Protein AF-0000000083568492 (afdb_homodimer)

Structure (mmCIF, N/CA/C/O backbone):
data_AF-0000000083568492-model_v1
#
loop_
_entity.id
_entity.type
_entity.pdbx_description
1 polymer 'Nucleotide-binding universal stress UspA family protein'
#
loop_
_atom_site.group_PDB
_atom_site.id
_atom_site.type_symbol
_atom_site.label_atom_id
_atom_site.label_alt_id
_atom_site.label_comp_id
_atom_site.label_asym_id
_atom_site.label_entity_id
_atom_site.label_seq_id
_atom_site.pdbx_PDB_ins_code
_atom_site.Cartn_x
_atom_site.Cartn_y
_atom_site.Cartn_z
_atom_site.occupancy
_atom_site.B_iso_or_equiv
_atom_site.auth_seq_id
_atom_site.auth_comp_id
_atom_site.auth_asym_id
_atom_site.auth_atom_id
_atom_site.pdbx_PDB_model_num
ATOM 1 N N . MET A 1 1 ? 0.885 6 -14.727 1 92.38 1 MET A N 1
ATOM 2 C CA . MET A 1 1 ? 1.909 5.422 -13.859 1 92.38 1 MET A CA 1
ATOM 3 C C . MET A 1 1 ? 1.526 4.012 -13.43 1 92.38 1 MET A C 1
ATOM 5 O O . MET A 1 1 ? 2.334 3.086 -13.539 1 92.38 1 MET A O 1
ATOM 9 N N . TYR A 1 2 ? 0.346 3.738 -13.094 1 97.38 2 TYR A N 1
ATOM 10 C CA . TYR A 1 2 ? -0.104 2.434 -12.625 1 97.38 2 TYR A CA 1
ATOM 11 C C . TYR A 1 2 ? -0.842 1.682 -13.719 1 97.38 2 TYR A C 1
ATOM 13 O O . TYR A 1 2 ? -2.033 1.912 -13.953 1 97.38 2 TYR A O 1
ATOM 21 N N . GLN A 1 3 ? -0.122 0.783 -14.336 1 98.44 3 GLN A N 1
ATOM 22 C CA . GLN A 1 3 ? -0.652 0.047 -15.477 1 98.44 3 GLN A CA 1
ATOM 23 C C . GLN A 1 3 ? -0.595 -1.459 -15.234 1 98.44 3 GLN A C 1
ATOM 25 O O . GLN A 1 3 ? -1.422 -2.209 -15.758 1 98.44 3 GLN A O 1
ATOM 30 N N . ASP A 1 4 ? 0.415 -1.816 -14.539 1 98.75 4 ASP A N 1
ATOM 31 C CA . ASP A 1 4 ? 0.605 -3.232 -14.234 1 98.75 4 ASP A CA 1
ATOM 32 C C . ASP A 1 4 ? 0.677 -3.467 -12.727 1 98.75 4 ASP A C 1
ATOM 34 O O . ASP A 1 4 ? 1.64 -3.057 -12.07 1 98.75 4 ASP A O 1
ATOM 38 N N . ILE A 1 5 ? -0.296 -4.141 -12.18 1 98.88 5 ILE A N 1
ATOM 39 C CA . ILE A 1 5 ? -0.444 -4.406 -10.75 1 98.88 5 ILE A CA 1
ATOM 40 C C . ILE A 1 5 ? -0.205 -5.891 -10.477 1 98.88 5 ILE A C 1
ATOM 42 O O . ILE A 1 5 ? -0.694 -6.75 -11.211 1 98.88 5 ILE A O 1
ATOM 46 N N . MET A 1 6 ? 0.558 -6.172 -9.438 1 98.94 6 MET A N 1
ATOM 47 C CA . MET A 1 6 ? 0.808 -7.566 -9.094 1 98.94 6 MET A CA 1
ATOM 48 C C . MET A 1 6 ? 0.199 -7.91 -7.734 1 98.94 6 MET A C 1
ATOM 50 O O . MET A 1 6 ? 0.469 -7.234 -6.742 1 98.94 6 MET A O 1
ATOM 54 N N . LEU A 1 7 ? -0.629 -8.875 -7.75 1 98.88 7 LEU A N 1
ATOM 55 C CA . LEU A 1 7 ? -1.115 -9.508 -6.527 1 98.88 7 LEU A CA 1
ATOM 56 C C . LEU A 1 7 ? -0.265 -10.719 -6.164 1 98.88 7 LEU A C 1
ATOM 58 O O . LEU A 1 7 ? -0.159 -11.664 -6.949 1 98.88 7 LEU A O 1
ATOM 62 N N . ALA A 1 8 ? 0.365 -10.664 -5.051 1 98.69 8 ALA A N 1
ATOM 63 C CA . ALA A 1 8 ? 1.008 -11.844 -4.48 1 98.69 8 ALA A CA 1
ATOM 64 C C . ALA A 1 8 ? 0.091 -12.531 -3.475 1 98.69 8 ALA A C 1
ATOM 66 O O . ALA A 1 8 ? -0.339 -11.922 -2.494 1 98.69 8 ALA A O 1
ATOM 67 N N . THR A 1 9 ? -0.175 -13.867 -3.744 1 97.81 9 THR A N 1
ATOM 68 C CA . THR A 1 9 ? -1.151 -14.539 -2.896 1 97.81 9 THR A CA 1
ATOM 69 C C . THR A 1 9 ? -0.739 -15.984 -2.639 1 97.81 9 THR A C 1
ATOM 71 O O . THR A 1 9 ? -0.118 -16.625 -3.494 1 97.81 9 THR A O 1
ATOM 74 N N . ASP A 1 10 ? -1.099 -16.438 -1.448 1 95.19 10 ASP A N 1
ATOM 75 C CA . ASP A 1 10 ? -0.864 -17.844 -1.128 1 95.19 10 ASP A CA 1
ATOM 76 C C . ASP A 1 10 ? -2.182 -18.609 -0.994 1 95.19 10 ASP A C 1
ATOM 78 O O . ASP A 1 10 ? -2.195 -19.766 -0.591 1 95.19 10 ASP A O 1
ATOM 82 N N . GLY A 1 11 ? -3.256 -17.875 -1.266 1 92.62 11 GLY A N 1
ATOM 83 C CA . GLY A 1 11 ? -4.562 -18.516 -1.294 1 92.62 11 GLY A CA 1
ATOM 84 C C . GLY A 1 11 ? -5.164 -18.688 0.085 1 92.62 11 GLY A C 1
ATOM 85 O O . GLY A 1 11 ? -6.246 -19.266 0.223 1 92.62 11 GLY A O 1
ATOM 86 N N . SER A 1 12 ? -4.484 -18.25 1.173 1 90.06 12 SER A N 1
ATOM 87 C CA . SER A 1 12 ? -5.02 -18.359 2.525 1 90.06 12 SER A CA 1
ATOM 88 C C . SER A 1 12 ? -6.27 -17.5 2.691 1 90.06 12 SER A C 1
ATOM 90 O O . SER A 1 12 ? -6.555 -16.641 1.853 1 90.06 12 SER A O 1
ATOM 92 N N . GLU A 1 13 ? -7.047 -17.828 3.695 1 86.06 13 GLU A N 1
ATOM 93 C CA . GLU A 1 13 ? -8.227 -17.016 4.004 1 86.06 13 GLU A CA 1
ATOM 94 C C . GLU A 1 13 ? -7.844 -15.562 4.254 1 86.06 13 GLU A C 1
ATOM 96 O O . GLU A 1 13 ? -8.586 -14.648 3.883 1 86.06 13 GLU A O 1
ATOM 101 N N . GLY A 1 14 ? -6.637 -15.438 4.848 1 83.31 14 GLY A N 1
ATOM 102 C CA . GLY A 1 14 ? -6.156 -14.086 5.105 1 83.31 14 GLY A CA 1
ATOM 103 C C . GLY A 1 14 ? -5.797 -13.328 3.842 1 83.31 14 GLY A C 1
ATOM 104 O O . GLY A 1 14 ? -5.871 -12.102 3.805 1 83.31 14 GLY A O 1
ATOM 105 N N . ALA A 1 15 ? -5.508 -14.07 2.793 1 90.38 15 ALA A N 1
ATOM 106 C CA . ALA A 1 15 ? -5.09 -13.438 1.545 1 90.38 15 ALA A CA 1
ATOM 107 C C . ALA A 1 15 ? -6.301 -13.062 0.692 1 90.38 15 ALA A C 1
ATOM 109 O O . ALA A 1 15 ? -6.16 -12.383 -0.328 1 90.38 15 ALA A O 1
ATOM 110 N N . ARG A 1 16 ? -7.496 -13.492 1.051 1 93.12 16 ARG A N 1
ATOM 111 C CA . ARG A 1 16 ? -8.711 -13.266 0.273 1 93.12 16 ARG A CA 1
ATOM 112 C C . ARG A 1 16 ? -9.016 -11.781 0.153 1 93.12 16 ARG A C 1
ATOM 114 O O . ARG A 1 16 ? -9.391 -11.305 -0.92 1 93.12 16 ARG A O 1
ATOM 121 N N . GLN A 1 17 ? -8.883 -11.094 1.18 1 95.06 17 GLN A N 1
ATOM 122 C CA . GLN A 1 17 ? -9.156 -9.664 1.147 1 95.06 17 GLN A CA 1
ATOM 123 C C . GLN A 1 17 ? -8.195 -8.938 0.208 1 95.06 17 GLN A C 1
ATOM 125 O O . GLN A 1 17 ? -8.602 -8.031 -0.525 1 95.06 17 GLN A O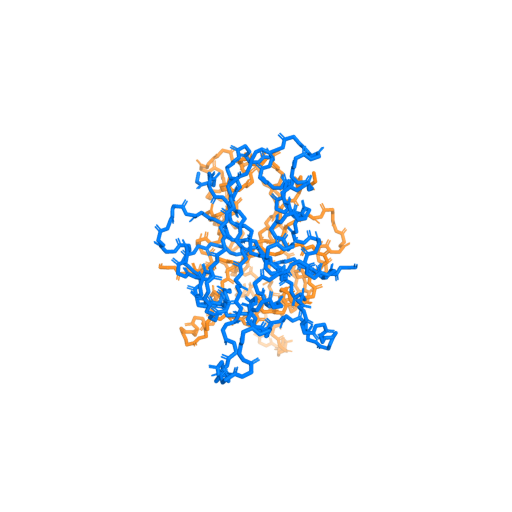 1
ATOM 130 N N . ALA A 1 18 ? -6.91 -9.359 0.241 1 97.62 18 ALA A N 1
ATOM 131 C CA . ALA A 1 18 ? -5.949 -8.773 -0.689 1 97.62 18 ALA A CA 1
ATOM 132 C C . ALA A 1 18 ? -6.363 -9.023 -2.137 1 97.62 18 ALA A C 1
ATOM 134 O O . ALA A 1 18 ? -6.215 -8.148 -2.992 1 97.62 18 ALA A O 1
ATOM 135 N N . THR A 1 19 ? -6.891 -10.219 -2.387 1 98.06 19 THR A N 1
ATOM 136 C CA . THR A 1 19 ? -7.375 -10.539 -3.723 1 98.06 19 THR A CA 1
ATOM 137 C C . THR A 1 19 ? -8.516 -9.617 -4.125 1 98.06 19 THR A C 1
ATOM 139 O O . THR A 1 19 ? -8.523 -9.07 -5.23 1 98.06 19 THR A O 1
ATOM 142 N N . GLU A 1 20 ? -9.453 -9.398 -3.277 1 97.62 20 GLU A N 1
ATOM 143 C CA . GLU A 1 20 ? -10.578 -8.516 -3.561 1 97.62 20 GLU A CA 1
ATOM 144 C C . GLU A 1 20 ? -10.109 -7.086 -3.834 1 97.62 20 GLU A C 1
ATOM 146 O O . GLU A 1 20 ? -10.562 -6.449 -4.785 1 97.62 20 GLU A O 1
ATOM 151 N N . HIS A 1 21 ? -9.227 -6.59 -3.012 1 98.19 21 HIS A N 1
ATOM 152 C CA . HIS A 1 21 ? -8.695 -5.246 -3.207 1 98.19 21 HIS A CA 1
ATOM 153 C C . HIS A 1 21 ? -7.906 -5.148 -4.508 1 98.19 21 HIS A C 1
ATOM 155 O O . HIS A 1 21 ? -7.969 -4.133 -5.203 1 98.19 21 HIS A O 1
ATOM 161 N N . ALA A 1 22 ? -7.102 -6.199 -4.805 1 98.75 22 ALA A N 1
ATOM 162 C CA . ALA A 1 22 ? -6.344 -6.207 -6.051 1 98.75 22 ALA A CA 1
ATOM 163 C C . ALA A 1 22 ? -7.27 -6.09 -7.258 1 98.75 22 ALA A C 1
ATOM 165 O O . ALA A 1 22 ? -7.008 -5.301 -8.172 1 98.75 22 ALA A O 1
ATOM 166 N N . ILE A 1 23 ? -8.312 -6.785 -7.211 1 98.5 23 ILE A N 1
ATOM 167 C CA . ILE A 1 23 ? -9.266 -6.789 -8.312 1 98.5 23 ILE A CA 1
ATOM 168 C C . ILE A 1 23 ? -9.93 -5.418 -8.43 1 98.5 23 ILE A C 1
ATOM 170 O O . ILE A 1 23 ? -9.992 -4.844 -9.516 1 98.5 23 ILE A O 1
ATOM 174 N N . GLU A 1 24 ? -10.398 -4.891 -7.375 1 98.19 24 GLU A N 1
ATOM 175 C CA . GLU A 1 24 ? -11.086 -3.602 -7.375 1 98.19 24 GLU A CA 1
ATOM 176 C C . GLU A 1 24 ? -10.156 -2.479 -7.82 1 98.19 24 GLU A C 1
ATOM 178 O O . GLU A 1 24 ? -10.523 -1.653 -8.656 1 98.19 24 GLU A O 1
ATOM 183 N N . LEU A 1 25 ? -8.93 -2.492 -7.273 1 98.5 25 LEU A N 1
ATOM 184 C CA . LEU A 1 25 ? -7.957 -1.481 -7.676 1 98.5 25 LEU A CA 1
ATOM 185 C C . LEU A 1 25 ? -7.637 -1.596 -9.164 1 98.5 25 LEU A C 1
ATOM 187 O O . LEU A 1 25 ? -7.598 -0.589 -9.875 1 98.5 25 LEU A O 1
ATOM 191 N N . THR A 1 26 ? -7.379 -2.814 -9.594 1 98.62 26 THR A N 1
ATOM 192 C CA . THR A 1 26 ? -7.051 -3.029 -11 1 98.62 26 THR A CA 1
ATOM 193 C C . THR A 1 26 ? -8.172 -2.518 -11.898 1 98.62 26 THR A C 1
ATOM 195 O O . THR A 1 26 ? -7.91 -1.828 -12.891 1 98.62 26 THR A O 1
ATOM 198 N N . ARG A 1 27 ? -9.375 -2.805 -11.562 1 98.06 27 ARG A N 1
ATOM 199 C CA . ARG A 1 27 ? -10.523 -2.359 -12.344 1 98.06 27 ARG A CA 1
ATOM 200 C C . ARG A 1 27 ? -10.602 -0.837 -12.383 1 98.06 27 ARG A C 1
ATOM 202 O O . ARG A 1 27 ? -10.742 -0.243 -13.453 1 98.06 27 ARG A O 1
ATOM 209 N N . GLN A 1 28 ? -10.531 -0.186 -11.297 1 97.94 28 GLN A N 1
ATOM 210 C CA . GLN A 1 28 ? -10.703 1.26 -11.203 1 97.94 28 GLN A CA 1
ATOM 211 C C . GLN A 1 28 ? -9.539 1.996 -11.867 1 97.94 28 GLN A C 1
ATOM 213 O O . GLN A 1 28 ? -9.727 3.082 -12.422 1 97.94 28 GLN A O 1
ATOM 218 N N . LEU A 1 29 ? -8.391 1.34 -11.852 1 98.12 29 LEU A N 1
ATOM 219 C CA . LEU A 1 29 ? -7.215 1.948 -12.469 1 98.12 29 LEU A CA 1
ATOM 220 C C . LEU A 1 29 ? -7.168 1.65 -13.961 1 98.12 29 LEU A C 1
ATOM 222 O O . LEU A 1 29 ? -6.328 2.197 -14.68 1 98.12 29 LEU A O 1
ATOM 226 N N . ASP A 1 30 ? -8.078 0.771 -14.391 1 97.69 30 ASP A N 1
ATOM 227 C CA . ASP A 1 30 ? -8.031 0.273 -15.766 1 97.69 30 ASP A CA 1
ATOM 228 C C . ASP A 1 30 ? -6.641 -0.276 -16.094 1 97.69 30 ASP A C 1
ATOM 230 O O . ASP A 1 30 ? -6.051 0.087 -17.109 1 97.69 30 ASP A O 1
ATOM 234 N N . ALA A 1 31 ? -6.117 -1.069 -15.18 1 98.5 31 ALA A N 1
ATOM 235 C CA . ALA A 1 31 ? -4.766 -1.626 -15.258 1 98.5 31 ALA A CA 1
ATOM 236 C C . ALA A 1 31 ? -4.809 -3.119 -15.57 1 98.5 31 ALA A C 1
ATOM 238 O O . ALA A 1 31 ? -5.887 -3.701 -15.711 1 98.5 31 ALA A O 1
ATOM 239 N N . ASN A 1 32 ? -3.611 -3.736 -15.75 1 98.75 32 ASN A N 1
ATOM 240 C CA . ASN A 1 32 ? -3.455 -5.18 -15.883 1 98.75 32 ASN A CA 1
ATOM 241 C C . ASN A 1 32 ? -3.121 -5.832 -14.539 1 98.75 32 ASN A C 1
ATOM 243 O O . ASN A 1 32 ? -2.289 -5.324 -13.789 1 98.75 32 ASN A O 1
ATOM 247 N N . LEU A 1 33 ? -3.781 -6.934 -14.312 1 98.81 33 LEU A N 1
ATOM 248 C CA . LEU A 1 33 ? -3.525 -7.641 -13.062 1 98.81 33 LEU A CA 1
ATOM 249 C C . LEU A 1 33 ? -2.672 -8.883 -13.305 1 98.81 33 LEU A C 1
ATOM 251 O O . LEU A 1 33 ? -3.018 -9.727 -14.133 1 98.81 33 LEU A O 1
ATOM 255 N N . HIS A 1 34 ? -1.55 -8.938 -12.633 1 98.88 34 HIS A N 1
ATOM 256 C CA . HIS A 1 34 ? -0.673 -10.102 -12.562 1 98.88 34 HIS A CA 1
ATOM 257 C C . HIS A 1 34 ? -0.814 -10.828 -11.227 1 98.88 34 HIS A C 1
ATOM 259 O O . HIS A 1 34 ? -0.538 -10.25 -10.172 1 98.88 34 HIS A O 1
ATOM 265 N N . ILE A 1 35 ? -1.233 -12.078 -11.305 1 98.88 35 ILE A N 1
ATOM 266 C CA . ILE A 1 35 ? -1.351 -12.875 -10.086 1 98.88 35 ILE A CA 1
ATOM 267 C C . ILE A 1 35 ? -0.118 -13.766 -9.93 1 98.88 35 ILE A C 1
ATOM 269 O O . ILE A 1 35 ? 0.26 -14.484 -10.859 1 98.88 35 ILE A O 1
ATOM 273 N N . LEU A 1 36 ? 0.495 -13.664 -8.789 1 98.81 36 LEU A N 1
ATOM 274 C CA . LEU A 1 36 ? 1.681 -14.469 -8.5 1 98.81 36 LEU A CA 1
ATOM 275 C C . LEU A 1 36 ? 1.486 -15.281 -7.23 1 98.81 36 LEU A C 1
ATOM 277 O O . LEU A 1 36 ? 0.999 -14.766 -6.223 1 98.81 36 LEU A O 1
ATOM 281 N N . SER A 1 37 ? 1.78 -16.531 -7.301 1 98.38 37 SER A N 1
ATOM 282 C CA . SER A 1 37 ? 1.939 -17.359 -6.113 1 98.38 37 SER A CA 1
ATOM 283 C C . SER A 1 37 ? 3.287 -18.078 -6.113 1 98.38 37 SER A C 1
ATOM 285 O O . SER A 1 37 ? 3.84 -18.375 -7.176 1 98.38 37 SER A O 1
ATOM 287 N N . VAL A 1 38 ? 3.799 -18.281 -4.941 1 97.5 38 VAL A N 1
ATOM 288 C CA . VAL A 1 38 ? 5.117 -18.891 -4.816 1 97.5 38 VAL A CA 1
ATOM 289 C C . VAL A 1 38 ? 4.992 -20.25 -4.113 1 97.5 38 VAL A C 1
ATOM 291 O O . VAL A 1 38 ? 4.434 -20.328 -3.018 1 97.5 38 VAL A O 1
ATOM 294 N N . SER A 1 39 ? 5.41 -21.312 -4.738 1 94.75 39 SER A N 1
ATOM 295 C CA . SER A 1 39 ? 5.52 -22.641 -4.141 1 94.75 39 SER A CA 1
ATOM 296 C C . SER A 1 39 ? 6.836 -22.797 -3.391 1 94.75 39 SER A C 1
ATOM 298 O O . SER A 1 39 ? 7.906 -22.812 -4 1 94.75 39 SER A O 1
ATOM 300 N N . GLU A 1 40 ? 6.746 -22.797 -2.025 1 86.81 40 GLU A N 1
ATOM 301 C CA . GLU A 1 40 ? 7.953 -22.844 -1.21 1 86.81 40 GLU A CA 1
ATOM 302 C C . GLU A 1 40 ? 8.68 -24.188 -1.369 1 86.81 40 GLU A C 1
ATOM 304 O O . GLU A 1 40 ? 8.047 -25.234 -1.407 1 86.81 40 GLU A O 1
ATOM 309 N N . ASP A 1 41 ? 9.93 -24.094 -1.77 1 69.5 41 ASP A N 1
ATOM 310 C CA . ASP A 1 41 ? 10.758 -25.281 -1.827 1 69.5 41 ASP A CA 1
ATOM 311 C C . ASP A 1 41 ? 11.188 -25.719 -0.428 1 69.5 41 ASP A C 1
ATOM 313 O O . ASP A 1 41 ? 11.648 -24.906 0.37 1 69.5 41 ASP A O 1
ATOM 317 N N . GLY A 1 42 ? 10.438 -26.562 0.374 1 55.03 42 GLY A N 1
ATOM 318 C CA . GLY A 1 42 ? 10.938 -27.078 1.638 1 55.03 42 GLY A CA 1
ATOM 319 C C . GLY A 1 42 ? 12.398 -27.484 1.574 1 55.03 42 GLY A C 1
ATOM 320 O O . GLY A 1 42 ? 12.93 -27.766 0.494 1 55.03 42 GLY A O 1
ATOM 321 N N . PRO A 1 43 ? 13.266 -27.094 2.578 1 51.16 43 PRO A N 1
ATOM 322 C CA . PRO A 1 43 ? 14.617 -27.672 2.549 1 51.16 43 PRO A CA 1
ATOM 323 C C . PRO A 1 43 ? 14.633 -29.094 2.023 1 51.16 43 PRO A C 1
ATOM 325 O O . PRO A 1 43 ? 15.648 -29.547 1.478 1 51.16 43 PRO A O 1
ATOM 328 N N . HIS A 1 44 ? 13.891 -30.016 2.818 1 48.38 44 HIS A N 1
ATOM 329 C CA . HIS A 1 44 ? 14.07 -31.469 2.814 1 48.38 44 HIS A CA 1
ATOM 330 C C . HIS A 1 44 ? 13.516 -32.094 1.534 1 48.38 44 HIS A C 1
ATOM 332 O O . HIS A 1 44 ? 12.914 -33.156 1.567 1 48.38 44 HIS A O 1
ATOM 338 N N . ALA A 1 45 ? 13.578 -31.531 0.548 1 45.97 45 ALA A N 1
ATOM 339 C CA . ALA A 1 45 ? 13.133 -32.281 -0.625 1 45.97 45 ALA A CA 1
ATOM 340 C C . ALA A 1 45 ? 13.992 -33.531 -0.833 1 45.97 45 ALA A C 1
ATOM 342 O O . ALA A 1 45 ? 14.812 -33.594 -1.749 1 45.97 45 ALA A O 1
ATOM 343 N N . THR A 1 46 ? 14.586 -34.094 0.279 1 44.94 46 THR A N 1
ATOM 344 C CA . THR A 1 46 ? 15.141 -35.406 -0.029 1 44.94 46 THR A CA 1
ATOM 345 C C . THR A 1 46 ? 14.086 -36.312 -0.665 1 44.94 46 THR A C 1
ATOM 347 O O . THR A 1 46 ? 12.922 -35.938 -0.761 1 44.94 46 THR A O 1
ATOM 350 N N . ASP A 1 47 ? 14.266 -37.812 -0.358 1 45.94 47 ASP A N 1
ATOM 351 C CA . ASP A 1 47 ? 13.602 -38.969 -0.949 1 45.94 47 ASP A CA 1
ATOM 352 C C . ASP A 1 47 ? 12.078 -38.812 -0.849 1 45.94 47 ASP A C 1
ATOM 354 O O . ASP A 1 47 ? 11.352 -39.312 -1.713 1 45.94 47 ASP A O 1
ATOM 358 N N . THR A 1 48 ? 11.492 -38.531 0.303 1 46.28 48 THR A N 1
ATOM 359 C CA . THR A 1 48 ? 10.055 -38.5 0.536 1 46.28 48 THR A CA 1
ATOM 360 C C . THR A 1 48 ? 9.445 -37.188 -0.008 1 46.28 48 THR A C 1
ATOM 362 O O . THR A 1 48 ? 8.258 -36.938 0.195 1 46.28 48 THR A O 1
ATOM 365 N N . ARG A 1 49 ? 10.109 -36.375 -0.753 1 50.78 49 ARG A N 1
ATOM 366 C CA . ARG A 1 49 ? 10.188 -35.031 -1.338 1 50.78 49 ARG A CA 1
ATOM 367 C C . ARG A 1 49 ? 9.109 -34.844 -2.4 1 50.78 49 ARG A C 1
ATOM 369 O O . ARG A 1 49 ? 8.719 -33.719 -2.695 1 50.78 49 ARG A O 1
ATOM 376 N N . ASP A 1 50 ? 8.75 -35.938 -3.008 1 51.25 50 ASP A N 1
ATOM 377 C CA . ASP A 1 50 ? 7.82 -35.844 -4.129 1 51.25 50 ASP A CA 1
ATOM 378 C C . ASP A 1 50 ? 6.426 -35.438 -3.658 1 51.25 50 ASP A C 1
ATOM 380 O O . ASP A 1 50 ? 5.75 -34.656 -4.312 1 51.25 50 ASP A O 1
ATOM 384 N N . GLU A 1 51 ? 6.078 -36 -2.453 1 51.19 51 GLU A N 1
ATOM 385 C CA . GLU A 1 51 ? 4.703 -35.75 -2.02 1 51.19 51 GLU A CA 1
ATOM 386 C C . GLU A 1 51 ? 4.539 -34.344 -1.498 1 51.19 51 GLU A C 1
ATOM 388 O O . GLU A 1 51 ? 3.514 -33.688 -1.742 1 51.19 51 GLU A O 1
ATOM 393 N N . MET A 1 52 ? 5.574 -33.875 -0.735 1 51.19 52 MET A N 1
ATOM 394 C CA . MET A 1 52 ? 5.453 -32.531 -0.152 1 51.19 52 MET A CA 1
ATOM 395 C C . MET A 1 52 ? 5.527 -31.469 -1.231 1 51.19 52 MET A C 1
ATOM 397 O O . MET A 1 52 ? 4.805 -30.469 -1.172 1 51.19 52 MET A O 1
ATOM 401 N N . ARG A 1 53 ? 6.406 -31.703 -2.135 1 55.31 53 ARG A N 1
ATOM 402 C CA . ARG A 1 53 ? 6.488 -30.781 -3.26 1 55.31 53 ARG A CA 1
ATOM 403 C C . ARG A 1 53 ? 5.156 -30.688 -3.996 1 55.31 53 ARG A C 1
ATOM 405 O O . ARG A 1 53 ? 4.77 -29.625 -4.465 1 55.31 53 ARG A O 1
ATOM 412 N N . HIS A 1 54 ? 4.547 -31.859 -4.039 1 58.44 54 HIS A N 1
ATOM 413 C CA . HIS A 1 54 ? 3.25 -31.922 -4.703 1 58.44 54 HIS A CA 1
ATOM 414 C C . HIS A 1 54 ? 2.203 -31.109 -3.955 1 58.44 54 HIS A C 1
ATOM 416 O O . HIS A 1 54 ? 1.381 -30.422 -4.574 1 58.44 54 HIS A O 1
ATOM 422 N N . ASP A 1 55 ? 2.398 -31.078 -2.613 1 70.25 55 ASP A N 1
ATOM 423 C CA . ASP A 1 55 ? 1.39 -30.391 -1.816 1 70.25 55 ASP A CA 1
ATOM 424 C C . ASP A 1 55 ? 1.554 -28.875 -1.919 1 70.25 55 ASP A C 1
ATOM 426 O O . ASP A 1 55 ? 0.57 -28.141 -2.072 1 70.25 55 ASP A O 1
ATOM 430 N N . GLU A 1 56 ? 2.875 -28.5 -2.014 1 74.56 56 GLU A N 1
ATOM 431 C CA . GLU A 1 56 ? 3.123 -27.062 -2.062 1 74.56 56 GLU A CA 1
ATOM 432 C C . GLU A 1 56 ? 2.773 -26.5 -3.432 1 74.56 56 GLU A C 1
ATOM 434 O O . GLU A 1 56 ? 2.229 -25.391 -3.529 1 74.56 56 GLU A O 1
ATOM 439 N N . GLU A 1 57 ? 3.164 -27.25 -4.375 1 82.12 57 GLU A N 1
ATOM 440 C CA . GLU A 1 57 ? 2.779 -26.844 -5.723 1 82.12 57 GLU A CA 1
ATOM 441 C C . GLU A 1 57 ? 1.261 -26.781 -5.871 1 82.12 57 GLU A C 1
ATOM 443 O O . GLU A 1 57 ? 0.722 -25.875 -6.508 1 82.12 57 GLU A O 1
ATOM 448 N N . GLY A 1 58 ? 0.688 -27.781 -5.215 1 87.88 58 GLY A N 1
ATOM 449 C CA . GLY A 1 58 ? -0.767 -27.797 -5.227 1 87.88 58 GLY A CA 1
ATOM 450 C C . GLY A 1 58 ? -1.386 -26.594 -4.555 1 87.88 58 GLY A C 1
ATOM 451 O O . GLY A 1 58 ? -2.369 -26.031 -5.051 1 87.88 58 GLY A O 1
ATOM 452 N N . GLU A 1 59 ? -0.802 -26.172 -3.521 1 91.25 59 GLU A N 1
ATOM 453 C CA . GLU A 1 59 ? -1.324 -25.016 -2.797 1 91.25 59 GLU A CA 1
ATOM 454 C C . GLU A 1 59 ? -1.183 -23.734 -3.621 1 91.25 59 GLU A C 1
ATOM 456 O O . GLU A 1 59 ? -2.1 -22.906 -3.666 1 91.25 59 GLU A O 1
ATOM 461 N N . ALA A 1 60 ? -0.006 -23.594 -4.23 1 95.19 60 ALA A N 1
ATOM 462 C CA . ALA A 1 60 ? 0.215 -22.422 -5.074 1 95.19 60 ALA A CA 1
ATOM 463 C C . ALA A 1 60 ? -0.735 -22.422 -6.266 1 95.19 60 ALA A C 1
ATOM 465 O O . ALA A 1 60 ? -1.286 -21.375 -6.625 1 95.19 60 ALA A O 1
ATOM 466 N N . VAL A 1 61 ? -0.933 -23.562 -6.848 1 96.19 61 VAL A N 1
ATOM 467 C CA . VAL A 1 61 ? -1.857 -23.688 -7.969 1 96.19 61 VAL A CA 1
ATOM 468 C C . VAL A 1 61 ? -3.273 -23.344 -7.512 1 96.19 61 VAL A C 1
ATOM 470 O O . VAL A 1 61 ? -3.979 -22.594 -8.188 1 96.19 61 VAL A O 1
ATOM 473 N N . GLY A 1 62 ? -3.66 -23.875 -6.398 1 96.06 62 GLY A N 1
ATOM 474 C CA . GLY A 1 62 ? -4.969 -23.562 -5.848 1 96.06 62 GLY A CA 1
ATOM 475 C C . GLY A 1 62 ? -5.164 -22.094 -5.574 1 96.06 62 GLY A C 1
ATOM 476 O O . GLY A 1 62 ? -6.234 -21.547 -5.836 1 96.06 62 GLY A O 1
ATOM 477 N N . ALA A 1 63 ? -4.156 -21.453 -5.051 1 96.62 63 ALA A N 1
ATOM 478 C CA . ALA A 1 63 ? -4.203 -20.016 -4.75 1 96.62 63 ALA A CA 1
ATOM 479 C C . ALA A 1 63 ? -4.426 -19.203 -6.02 1 96.62 63 ALA A C 1
ATOM 481 O O . ALA A 1 63 ? -5.273 -18.312 -6.047 1 96.62 63 ALA A O 1
ATOM 482 N N . VAL A 1 64 ? -3.676 -19.516 -7.062 1 97.88 64 VAL A N 1
ATOM 483 C CA . VAL A 1 64 ? -3.77 -18.812 -8.336 1 97.88 64 VAL A CA 1
ATOM 484 C C . VAL A 1 64 ? -5.148 -19.047 -8.953 1 97.88 64 VAL A C 1
ATOM 486 O O . VAL A 1 64 ? -5.797 -18.094 -9.406 1 97.88 64 VAL A O 1
ATOM 489 N N . GLU A 1 65 ? -5.602 -20.234 -8.898 1 97.75 65 GLU A N 1
ATOM 490 C CA . GLU A 1 65 ? -6.891 -20.562 -9.492 1 97.75 65 GLU A CA 1
ATOM 491 C C . GLU A 1 65 ? -8.031 -19.828 -8.797 1 97.75 65 GLU A C 1
ATOM 493 O O . GLU A 1 65 ? -8.953 -19.344 -9.445 1 97.75 65 GLU A O 1
ATOM 498 N N . GLU A 1 66 ? -8 -19.844 -7.508 1 97.19 66 GLU A N 1
ATOM 499 C CA . GLU A 1 66 ? -9.016 -19.109 -6.75 1 97.19 66 GLU A CA 1
ATOM 500 C C . GLU A 1 66 ? -9.023 -17.625 -7.105 1 97.19 66 GLU A C 1
ATOM 502 O O . GLU A 1 66 ? -10.078 -17.031 -7.301 1 97.19 66 GLU A O 1
ATOM 507 N N . ALA A 1 67 ? -7.859 -17.031 -7.164 1 98.19 67 ALA A N 1
ATOM 508 C CA . ALA A 1 67 ? -7.75 -15.625 -7.52 1 98.19 67 ALA A CA 1
ATOM 509 C C . ALA A 1 67 ? -8.242 -15.375 -8.938 1 98.19 67 ALA A C 1
ATOM 511 O O . ALA A 1 67 ? -8.922 -14.383 -9.203 1 98.19 67 ALA A O 1
ATOM 512 N N . GLU A 1 68 ? -7.906 -16.281 -9.859 1 98.44 68 GLU A N 1
ATOM 513 C CA . GLU A 1 68 ? -8.367 -16.188 -11.242 1 98.44 68 GLU A CA 1
ATOM 514 C C . GLU A 1 68 ? -9.891 -16.234 -11.32 1 98.44 68 GLU A C 1
ATOM 516 O O . GLU A 1 68 ? -10.5 -15.453 -12.062 1 98.44 68 GLU A O 1
ATOM 521 N N . ARG A 1 69 ? -10.406 -17.141 -10.57 1 97.94 69 ARG A N 1
ATOM 522 C CA . ARG A 1 69 ? -11.859 -17.266 -10.562 1 97.94 69 ARG A CA 1
ATOM 523 C C . ARG A 1 69 ? -12.523 -16 -10.047 1 97.94 69 ARG A C 1
ATOM 525 O O . ARG A 1 69 ? -13.492 -15.516 -10.633 1 97.94 69 ARG A O 1
ATOM 532 N N . THR A 1 70 ? -12.055 -15.516 -8.977 1 97.75 70 THR A N 1
ATOM 533 C CA . THR A 1 70 ? -12.586 -14.289 -8.398 1 97.75 70 THR A CA 1
ATOM 534 C C . THR A 1 70 ? -12.477 -13.141 -9.398 1 97.75 70 THR A C 1
ATOM 536 O O . THR A 1 70 ? -13.414 -12.352 -9.547 1 97.75 70 THR A O 1
ATOM 539 N N . ALA A 1 71 ? -11.281 -13.016 -10.094 1 98.38 71 ALA A N 1
ATOM 540 C CA . ALA A 1 71 ? -11.086 -11.984 -11.102 1 98.38 71 ALA A CA 1
ATOM 541 C C . ALA A 1 71 ? -12.055 -12.148 -12.258 1 98.38 71 ALA A C 1
ATOM 543 O O . ALA A 1 71 ? -12.633 -11.172 -12.742 1 98.38 71 ALA A O 1
ATOM 544 N N . ALA A 1 72 ? -12.211 -13.383 -12.656 1 97.88 72 ALA A N 1
ATOM 545 C CA . ALA A 1 72 ? -13.125 -13.672 -13.758 1 97.88 72 ALA A CA 1
ATOM 546 C C . ALA A 1 72 ? -14.555 -13.281 -13.406 1 97.88 72 ALA A C 1
ATOM 548 O O . ALA A 1 72 ? -15.273 -12.711 -14.234 1 97.88 72 ALA A O 1
ATOM 549 N N . ASP A 1 73 ? -14.984 -13.602 -12.203 1 97.44 73 ASP A N 1
ATOM 550 C CA . ASP A 1 73 ? -16.312 -13.25 -11.711 1 97.44 73 ASP A CA 1
ATOM 551 C C . ASP A 1 73 ? -16.531 -11.742 -11.75 1 97.44 73 ASP A C 1
ATOM 553 O O . ASP A 1 73 ? -17.656 -11.266 -11.883 1 97.44 73 ASP A O 1
ATOM 557 N N . ALA A 1 74 ? -15.43 -11.016 -11.703 1 96.94 74 ALA A N 1
ATOM 558 C CA . ALA A 1 74 ? -15.492 -9.562 -11.734 1 96.94 74 ALA A CA 1
ATOM 559 C C . ALA A 1 74 ? -15.281 -9.023 -13.141 1 96.94 74 ALA A C 1
ATOM 561 O O . ALA A 1 74 ? -15.195 -7.812 -13.352 1 96.94 74 ALA A O 1
ATOM 562 N N . GLY A 1 75 ? -15.062 -9.898 -14.094 1 97.12 75 GLY A N 1
ATOM 563 C CA . GLY A 1 75 ? -14.906 -9.516 -15.492 1 97.12 75 GLY A CA 1
ATOM 564 C C . GLY A 1 75 ? -13.508 -9.047 -15.828 1 97.12 75 GLY A C 1
ATOM 565 O O . GLY A 1 75 ? -13.312 -8.266 -16.766 1 97.12 75 GLY A O 1
ATOM 566 N N . LEU A 1 76 ? -12.57 -9.445 -15.031 1 97.69 76 LEU A N 1
ATOM 567 C CA . LEU A 1 76 ? -11.188 -9.016 -15.227 1 97.69 76 LEU A CA 1
ATOM 568 C C . LEU A 1 76 ? -10.336 -10.148 -15.781 1 97.69 76 LEU A C 1
ATOM 570 O O . LEU A 1 76 ? -10.336 -11.25 -15.234 1 97.69 76 LEU A O 1
ATOM 574 N N . ASP A 1 77 ? -9.68 -9.906 -16.875 1 96.25 77 ASP A N 1
ATOM 575 C CA . ASP A 1 77 ? -8.656 -10.828 -17.359 1 96.25 77 ASP A CA 1
ATOM 576 C C . ASP A 1 77 ? -7.34 -10.633 -16.594 1 96.25 77 ASP A C 1
ATOM 578 O O . ASP A 1 77 ? -6.945 -9.5 -16.312 1 96.25 77 ASP A O 1
ATOM 582 N N . VAL A 1 78 ? -6.719 -11.742 -16.359 1 98.56 78 VAL A N 1
ATOM 583 C CA . VAL A 1 78 ? -5.504 -11.641 -15.562 1 98.56 78 VAL A CA 1
ATOM 584 C C . VAL A 1 78 ? -4.418 -12.531 -16.156 1 98.56 78 VAL A C 1
ATOM 586 O O . VAL A 1 78 ? -4.707 -13.414 -16.969 1 98.56 78 VAL A O 1
ATOM 589 N N . THR A 1 79 ? -3.18 -12.203 -15.898 1 98.56 79 THR A N 1
ATOM 590 C CA . THR A 1 79 ? -2.053 -13.109 -16.078 1 98.56 79 THR A CA 1
ATOM 591 C C . THR A 1 79 ? -1.644 -13.727 -14.734 1 98.56 79 THR A C 1
ATOM 593 O O . THR A 1 79 ? -1.679 -13.062 -13.703 1 98.56 79 THR A O 1
ATOM 596 N N . SER A 1 80 ? -1.34 -15.023 -14.805 1 98.5 80 SER A N 1
ATOM 597 C CA . SER A 1 80 ? -0.964 -15.695 -13.562 1 98.5 80 SER A CA 1
ATOM 598 C C . SER A 1 80 ? 0.379 -16.406 -13.711 1 98.5 80 SER A C 1
ATOM 600 O O . SER A 1 80 ? 0.715 -16.891 -14.789 1 98.5 80 SER A O 1
ATOM 602 N N . THR A 1 81 ? 1.096 -16.406 -12.656 1 98.19 81 THR A N 1
ATOM 603 C CA . THR A 1 81 ? 2.402 -17.062 -12.609 1 98.19 81 THR A CA 1
ATOM 604 C C . THR A 1 81 ? 2.594 -17.797 -11.289 1 98.19 81 THR A C 1
ATOM 606 O O . THR A 1 81 ? 2.168 -17.312 -10.234 1 98.19 81 THR A O 1
ATOM 609 N N . ILE A 1 82 ? 3.223 -18.969 -11.352 1 98 82 ILE A N 1
ATOM 610 C CA . ILE A 1 82 ? 3.684 -19.688 -10.172 1 98 82 ILE A CA 1
ATOM 611 C C . ILE A 1 82 ? 5.211 -19.75 -10.164 1 98 82 ILE A C 1
ATOM 613 O O . ILE A 1 82 ? 5.824 -20.172 -11.148 1 98 82 ILE A O 1
ATOM 617 N N . ARG A 1 83 ? 5.727 -19.266 -9.141 1 97.5 83 ARG A N 1
ATOM 618 C CA . ARG A 1 83 ? 7.172 -19.375 -8.969 1 97.5 83 ARG A CA 1
ATOM 619 C C . ARG A 1 83 ? 7.527 -20.328 -7.836 1 97.5 83 ARG A C 1
ATOM 621 O O . ARG A 1 83 ? 6.668 -20.672 -7.027 1 97.5 83 ARG A O 1
ATOM 628 N N . HIS A 1 84 ? 8.852 -20.781 -7.859 1 96.44 84 HIS A N 1
ATOM 629 C CA . HIS A 1 84 ? 9.359 -21.703 -6.836 1 96.44 84 HIS A CA 1
ATOM 630 C C . HIS A 1 84 ? 10.5 -21.062 -6.047 1 96.44 84 HIS A C 1
ATOM 632 O O . HIS A 1 84 ? 11.406 -20.469 -6.633 1 96.44 84 HIS A O 1
ATOM 638 N N . GLY A 1 85 ? 10.375 -21.141 -4.754 1 95.81 85 GLY A N 1
ATOM 639 C CA . GLY A 1 85 ? 11.43 -20.578 -3.92 1 95.81 85 GLY A CA 1
ATOM 640 C C . GLY A 1 85 ? 10.906 -19.891 -2.676 1 95.81 85 GLY A C 1
ATOM 641 O O . GLY A 1 85 ? 9.891 -20.312 -2.107 1 95.81 85 GLY A O 1
ATOM 642 N N . VAL A 1 86 ? 11.695 -18.938 -2.154 1 95.56 86 VAL A N 1
ATOM 643 C CA . VAL A 1 86 ? 11.328 -18.172 -0.974 1 95.56 86 VAL A CA 1
ATOM 644 C C . VAL A 1 86 ? 10.344 -17.078 -1.366 1 95.56 86 VAL A C 1
ATOM 646 O O . VAL A 1 86 ? 10.641 -16.234 -2.225 1 95.56 86 VAL A O 1
ATOM 649 N N . PRO A 1 87 ? 9.219 -17 -0.784 1 96.62 87 PRO A N 1
ATOM 650 C CA . PRO A 1 87 ? 8.117 -16.141 -1.247 1 96.62 87 PRO A CA 1
ATOM 651 C C . PRO A 1 87 ? 8.523 -14.68 -1.374 1 96.62 87 PRO A C 1
ATOM 653 O O . PRO A 1 87 ? 8.375 -14.086 -2.445 1 96.62 87 PRO A O 1
ATOM 656 N N . GLN A 1 88 ? 9.078 -14.094 -0.31 1 97.06 88 GLN A N 1
ATOM 657 C CA . GLN A 1 88 ? 9.375 -12.664 -0.361 1 97.06 88 GLN A CA 1
ATOM 658 C C . GLN A 1 88 ? 10.445 -12.359 -1.411 1 97.06 88 GLN A C 1
ATOM 660 O O . GLN A 1 88 ? 10.391 -11.32 -2.072 1 97.06 88 GLN A O 1
ATOM 665 N N . GLU A 1 89 ? 11.398 -13.273 -1.638 1 98.06 89 GLU A N 1
ATOM 666 C CA . GLU A 1 89 ? 12.438 -13.086 -2.648 1 98.06 89 GLU A CA 1
ATOM 667 C C . GLU A 1 89 ? 11.859 -13.156 -4.055 1 98.06 89 GLU A C 1
ATOM 669 O O . GLU A 1 89 ? 12.156 -12.32 -4.902 1 98.06 89 GLU A O 1
ATOM 674 N N . GLU A 1 90 ? 11.008 -14.117 -4.238 1 98.5 90 GLU A N 1
ATOM 675 C CA . GLU A 1 90 ? 10.43 -14.312 -5.566 1 98.5 90 GLU A CA 1
ATOM 676 C C . GLU A 1 90 ? 9.461 -13.18 -5.922 1 98.5 90 GLU A C 1
ATOM 678 O O . GLU A 1 90 ? 9.359 -12.789 -7.086 1 98.5 90 GLU A O 1
ATOM 683 N N . ILE A 1 91 ? 8.742 -12.664 -4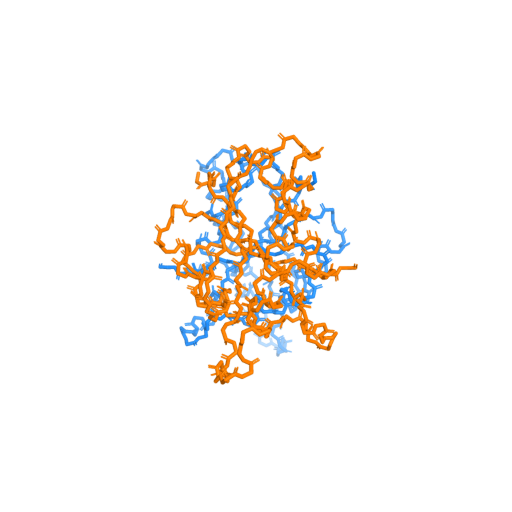.98 1 98.69 91 ILE A N 1
ATOM 684 C CA . ILE A 1 91 ? 7.812 -11.562 -5.215 1 98.69 91 ILE A CA 1
ATOM 685 C C . ILE A 1 91 ? 8.594 -10.312 -5.625 1 98.69 91 ILE A C 1
ATOM 687 O O . ILE A 1 91 ? 8.258 -9.672 -6.625 1 98.69 91 ILE A O 1
ATOM 691 N N . VAL A 1 92 ? 9.641 -10 -4.871 1 98.62 92 VAL A N 1
ATOM 692 C CA . VAL A 1 92 ? 10.453 -8.828 -5.176 1 98.62 92 VAL A CA 1
ATOM 693 C C . VAL A 1 92 ? 11.133 -9.008 -6.527 1 98.62 92 VAL A C 1
ATOM 695 O O . VAL A 1 92 ? 11.141 -8.094 -7.355 1 98.62 92 VAL A O 1
ATOM 698 N N . LYS A 1 93 ? 11.641 -10.195 -6.789 1 98.75 93 LYS A N 1
ATOM 699 C CA . LYS A 1 93 ? 12.305 -10.492 -8.055 1 98.75 93 LYS A CA 1
ATOM 700 C C . LYS A 1 93 ? 11.336 -10.352 -9.227 1 98.75 93 LYS A C 1
ATOM 702 O O . LYS A 1 93 ? 11.695 -9.805 -10.273 1 98.75 93 LYS A O 1
ATOM 707 N N . ALA A 1 94 ? 10.141 -10.828 -9.062 1 98.75 94 ALA A N 1
ATOM 708 C CA . ALA A 1 94 ? 9.133 -10.727 -10.125 1 98.75 94 ALA A CA 1
ATOM 709 C C . ALA A 1 94 ? 8.844 -9.266 -10.461 1 98.75 94 ALA A C 1
ATOM 711 O O . ALA A 1 94 ? 8.672 -8.914 -11.633 1 98.75 94 ALA A O 1
ATOM 712 N N . ALA A 1 95 ? 8.773 -8.422 -9.438 1 98.62 95 ALA A N 1
ATOM 713 C CA . ALA A 1 95 ? 8.508 -7.004 -9.664 1 98.62 95 ALA A CA 1
ATOM 714 C C . ALA A 1 95 ? 9.688 -6.332 -10.359 1 98.62 95 ALA A C 1
ATOM 716 O O . ALA A 1 95 ? 9.5 -5.383 -11.125 1 98.62 95 ALA A O 1
ATOM 717 N N . GLU A 1 96 ? 10.891 -6.828 -10.117 1 98.25 96 GLU A N 1
ATOM 718 C CA . GLU A 1 96 ? 12.094 -6.281 -10.734 1 98.25 96 GLU A CA 1
ATOM 719 C C . GLU A 1 96 ? 12.195 -6.703 -12.203 1 98.25 96 GLU A C 1
ATOM 721 O O . GLU A 1 96 ? 12.711 -5.949 -13.031 1 98.25 96 GLU A O 1
ATOM 726 N N . GLU A 1 97 ? 11.703 -7.887 -12.453 1 98.5 97 GLU A N 1
ATOM 727 C CA . GLU A 1 97 ? 11.898 -8.492 -13.773 1 98.5 97 GLU A CA 1
ATOM 728 C C . GLU A 1 97 ? 10.758 -8.133 -14.719 1 98.5 97 GLU A C 1
ATOM 730 O O . GLU A 1 97 ? 10.836 -8.398 -15.922 1 98.5 97 GLU A O 1
ATOM 735 N N . ASN A 1 98 ? 9.664 -7.645 -14.25 1 98.19 98 ASN A N 1
ATOM 736 C CA . ASN A 1 98 ? 8.477 -7.305 -15.023 1 98.19 98 ASN A CA 1
ATOM 737 C C . ASN A 1 98 ? 8.062 -5.855 -14.805 1 98.19 98 ASN A C 1
ATOM 739 O O . ASN A 1 98 ? 8.453 -5.238 -13.812 1 98.19 98 ASN A O 1
ATOM 743 N N . PRO A 1 99 ? 7.355 -5.258 -15.664 1 97.94 99 PRO A N 1
ATOM 744 C CA . PRO A 1 99 ? 6.973 -3.85 -15.547 1 97.94 99 PRO A CA 1
ATOM 745 C C . PRO A 1 99 ? 5.863 -3.625 -14.523 1 97.94 99 PRO A C 1
ATOM 747 O O . PRO A 1 99 ? 4.863 -2.971 -14.828 1 97.94 99 PRO A O 1
ATOM 750 N N . ILE A 1 100 ? 6.059 -4.086 -13.32 1 98.56 100 ILE A N 1
ATOM 751 C CA . ILE A 1 100 ? 5.086 -3.949 -12.25 1 98.56 100 ILE A CA 1
ATOM 752 C C . ILE A 1 100 ? 5.199 -2.561 -11.625 1 98.56 100 ILE A C 1
ATOM 754 O O . ILE A 1 100 ? 6.297 -2.104 -11.305 1 98.56 100 ILE A O 1
ATOM 758 N N . ASP A 1 101 ? 4.012 -1.954 -11.375 1 98.44 101 ASP A N 1
ATOM 759 C CA . ASP A 1 101 ? 3.996 -0.594 -10.844 1 98.44 101 ASP A CA 1
ATOM 760 C C . ASP A 1 101 ? 3.506 -0.575 -9.398 1 98.44 101 ASP A C 1
ATOM 762 O O . ASP A 1 101 ? 3.678 0.42 -8.688 1 98.44 101 ASP A O 1
ATOM 766 N N . LEU A 1 102 ? 2.904 -1.644 -9.008 1 98.81 102 LEU A N 1
ATOM 767 C CA . LEU A 1 102 ? 2.271 -1.744 -7.695 1 98.81 102 LEU A CA 1
ATOM 768 C C . LEU A 1 102 ? 2.162 -3.201 -7.254 1 98.81 102 LEU A C 1
ATOM 770 O O . LEU A 1 102 ? 1.801 -4.07 -8.055 1 98.81 102 LEU A O 1
ATOM 774 N N . ILE A 1 103 ? 2.549 -3.467 -6.082 1 98.88 103 ILE A N 1
ATOM 775 C CA . ILE A 1 103 ? 2.363 -4.797 -5.508 1 98.88 103 ILE A CA 1
ATOM 776 C C . ILE A 1 103 ? 1.259 -4.754 -4.453 1 98.88 103 ILE A C 1
ATOM 778 O O . ILE A 1 103 ? 1.195 -3.822 -3.65 1 98.88 103 ILE A O 1
ATOM 782 N N . ILE A 1 104 ? 0.421 -5.719 -4.426 1 98.88 104 ILE A N 1
ATOM 783 C CA . ILE A 1 104 ? -0.598 -5.887 -3.395 1 98.88 104 ILE A CA 1
ATOM 784 C C . ILE A 1 104 ? -0.365 -7.199 -2.645 1 98.88 104 ILE A C 1
ATOM 786 O O . ILE A 1 104 ? -0.256 -8.258 -3.262 1 98.88 104 ILE A O 1
ATOM 790 N N . VAL A 1 105 ? -0.28 -7.137 -1.327 1 98 105 VAL A N 1
ATOM 791 C CA . VAL A 1 105 ? -0.068 -8.297 -0.467 1 98 105 VAL A CA 1
ATOM 792 C C . VAL A 1 105 ? -0.976 -8.203 0.757 1 98 105 VAL A C 1
ATOM 794 O O . VAL A 1 105 ? -1.327 -7.109 1.196 1 98 105 VAL A O 1
ATOM 797 N N . GLY A 1 106 ? -1.349 -9.375 1.246 1 96.25 106 GLY A N 1
ATOM 798 C CA . GLY A 1 106 ? -2.023 -9.438 2.533 1 96.25 106 GLY A CA 1
ATOM 799 C C . GLY A 1 106 ? -1.066 -9.523 3.707 1 96.25 106 GLY A C 1
ATOM 800 O O . GLY A 1 106 ? 0.072 -9.969 3.555 1 96.25 106 GLY A O 1
ATOM 801 N N . THR A 1 107 ? -1.548 -9.156 4.918 1 90.44 107 THR A N 1
ATOM 802 C CA . THR A 1 107 ? -0.714 -9.203 6.113 1 90.44 107 THR A CA 1
ATOM 803 C C . THR A 1 107 ? -0.674 -10.617 6.691 1 90.44 107 THR A C 1
ATOM 805 O O . THR A 1 107 ? 0.249 -10.961 7.434 1 90.44 107 THR A O 1
ATOM 808 N N . VAL A 1 108 ? -1.765 -11.32 6.445 1 80.25 108 VAL A N 1
ATOM 809 C CA . VAL A 1 108 ? -1.84 -12.656 7.027 1 80.25 108 VAL A CA 1
ATOM 810 C C . VAL A 1 108 ? -1.861 -13.711 5.914 1 80.25 108 VAL A C 1
ATOM 812 O O . VAL A 1 108 ? -2.633 -13.594 4.961 1 80.25 108 VAL A O 1
ATOM 815 N N . GLY A 1 109 ? -0.945 -14.711 6.086 1 74.56 109 GLY A N 1
ATOM 816 C CA . GLY A 1 109 ? -0.86 -15.82 5.145 1 74.56 109 GLY A CA 1
ATOM 817 C C . GLY A 1 109 ? -1.119 -17.172 5.785 1 74.56 109 GLY A C 1
ATOM 818 O O . GLY A 1 109 ? -1.949 -17.281 6.691 1 74.56 109 GLY A O 1
ATOM 819 N N . ARG A 1 110 ? -0.479 -18.047 5.289 1 74.81 110 ARG A N 1
ATOM 820 C CA . ARG A 1 110 ? -0.764 -19.422 5.633 1 74.81 110 ARG A CA 1
ATOM 821 C C . ARG A 1 110 ? -0.306 -19.75 7.055 1 74.81 110 ARG A C 1
ATOM 823 O O . ARG A 1 110 ? -0.782 -20.703 7.668 1 74.81 110 ARG A O 1
ATOM 830 N N . SER A 1 111 ? 0.662 -18.953 7.508 1 73.69 111 SER A N 1
ATOM 831 C CA . SER A 1 111 ? 1.097 -19.234 8.875 1 73.69 111 SER A CA 1
ATOM 832 C C . SER A 1 111 ? -0.003 -18.922 9.883 1 73.69 111 SER A C 1
ATOM 834 O O . SER A 1 111 ? -0.061 -19.516 10.953 1 73.69 111 SER A O 1
ATOM 836 N N . GLY A 1 112 ? -0.957 -18.094 9.5 1 65.44 112 GLY A N 1
ATOM 837 C CA . GLY A 1 112 ? -2.162 -17.797 10.258 1 65.44 112 GLY A CA 1
ATOM 838 C C . GLY A 1 112 ? -1.877 -17.203 11.625 1 65.44 112 GLY A C 1
ATOM 839 O O . GLY A 1 112 ? -2.766 -17.141 12.477 1 65.44 112 GLY A O 1
ATOM 840 N N . LEU A 1 113 ? -0.633 -16.969 11.891 1 64.31 113 LEU A N 1
ATOM 841 C CA . LEU A 1 113 ? -0.341 -16.469 13.227 1 64.31 113 LEU A CA 1
ATOM 842 C C . LEU A 1 113 ? -0.979 -15.102 13.453 1 64.31 113 LEU A C 1
ATOM 844 O O . LEU A 1 113 ? -0.572 -14.117 12.836 1 64.31 113 LEU A O 1
ATOM 848 N N . ASP A 1 114 ? -2.033 -15.188 14.117 1 62.78 114 ASP A N 1
ATOM 849 C CA . ASP A 1 114 ? -2.92 -14.055 14.344 1 62.78 114 ASP A CA 1
ATOM 850 C C . ASP A 1 114 ? -2.225 -12.969 15.164 1 62.78 114 ASP A C 1
ATOM 852 O O . ASP A 1 114 ? -2.717 -11.844 15.258 1 62.78 114 ASP A O 1
ATOM 856 N N . GLN A 1 115 ? -1.085 -13.477 15.703 1 67.25 115 GLN A N 1
ATOM 857 C CA . GLN A 1 115 ? -0.46 -12.531 16.625 1 67.25 115 GLN A CA 1
ATOM 858 C C . GLN A 1 115 ? 0.44 -11.547 15.891 1 67.25 115 GLN A C 1
ATOM 860 O O . GLN A 1 115 ? 0.829 -10.516 16.438 1 67.25 115 GLN A O 1
ATOM 865 N N . LEU A 1 116 ? 0.598 -12.016 14.617 1 69 116 LEU A N 1
ATOM 866 C CA . LEU A 1 116 ? 1.466 -11.102 13.883 1 69 116 LEU A CA 1
ATOM 867 C C . LEU A 1 116 ? 0.65 -10.008 13.195 1 69 116 LEU A C 1
ATOM 869 O O . LEU A 1 116 ? -0.402 -10.289 12.617 1 69 116 LEU A O 1
ATOM 873 N N . VAL A 1 117 ? 0.996 -8.883 13.43 1 77.12 117 VAL A N 1
ATOM 874 C CA . VAL A 1 117 ? 0.279 -7.754 12.844 1 77.12 117 VAL A CA 1
ATOM 875 C C . VAL A 1 117 ? 0.593 -7.66 11.352 1 77.12 117 VAL A C 1
ATOM 877 O O . VAL A 1 117 ? -0.296 -7.391 10.539 1 77.12 117 VAL A O 1
ATOM 880 N N . VAL A 1 118 ? 1.814 -7.891 11.008 1 86.88 118 VAL A N 1
ATOM 881 C CA . VAL A 1 118 ? 2.213 -7.996 9.609 1 86.88 118 VAL A CA 1
ATOM 882 C C . VAL A 1 118 ? 3.064 -9.25 9.406 1 86.88 118 VAL A C 1
ATOM 884 O O . VAL A 1 118 ? 4.066 -9.445 10.102 1 86.88 118 VAL A O 1
ATOM 887 N N . GLY A 1 119 ? 2.709 -10.125 8.578 1 89.5 119 GLY A N 1
ATOM 888 C CA . GLY A 1 119 ? 3.453 -11.344 8.305 1 89.5 119 GLY A CA 1
ATOM 889 C C . GLY A 1 119 ? 4.84 -11.078 7.746 1 89.5 119 GLY A C 1
ATOM 890 O O . GLY A 1 119 ? 5.105 -10 7.215 1 89.5 119 GLY A O 1
ATOM 891 N N . SER A 1 120 ? 5.641 -12.055 7.812 1 90.19 120 SER A N 1
ATOM 892 C CA . SER A 1 120 ? 7.047 -11.945 7.438 1 90.19 120 SER A CA 1
ATOM 893 C C . SER A 1 120 ? 7.199 -11.648 5.949 1 90.19 120 SER A C 1
ATOM 895 O O . SER A 1 120 ? 8.055 -10.844 5.559 1 90.19 120 SER A O 1
ATOM 897 N N . VAL A 1 121 ? 6.359 -12.234 5.109 1 94.06 121 VAL A N 1
ATOM 898 C CA . VAL A 1 121 ? 6.469 -12.008 3.67 1 94.06 121 VAL A CA 1
ATOM 899 C C . VAL A 1 121 ? 6.098 -10.562 3.344 1 94.06 121 VAL A C 1
ATOM 901 O O . VAL A 1 121 ? 6.848 -9.867 2.656 1 94.06 121 VAL A O 1
ATOM 904 N N . ALA A 1 122 ? 4.996 -10.141 3.834 1 94.94 122 ALA A N 1
ATOM 905 C CA . ALA A 1 122 ? 4.562 -8.766 3.592 1 94.94 122 ALA A CA 1
ATOM 906 C C . ALA A 1 122 ? 5.613 -7.766 4.07 1 94.94 122 ALA A C 1
ATOM 908 O O . ALA A 1 122 ? 5.926 -6.801 3.371 1 94.94 122 ALA A O 1
ATOM 909 N N . GLU A 1 123 ? 6.141 -8.016 5.254 1 92.62 123 GLU A N 1
ATOM 910 C CA . GLU A 1 123 ? 7.16 -7.133 5.809 1 92.62 123 GLU A CA 1
ATOM 911 C C . GLU A 1 123 ? 8.367 -7.027 4.875 1 92.62 123 GLU A C 1
ATOM 913 O O . GLU A 1 123 ? 8.836 -5.926 4.586 1 92.62 123 GLU A O 1
ATOM 918 N N . GLU A 1 124 ? 8.836 -8.141 4.422 1 94.31 124 GLU A N 1
ATOM 919 C CA . GLU A 1 124 ? 10.023 -8.172 3.564 1 94.31 124 GLU A CA 1
ATOM 920 C C . GLU A 1 124 ? 9.727 -7.547 2.201 1 94.31 124 GLU A C 1
ATOM 922 O O . GLU A 1 124 ? 10.594 -6.898 1.613 1 94.31 124 GLU A O 1
ATOM 927 N N . VAL A 1 125 ? 8.539 -7.703 1.699 1 97.19 125 VAL A N 1
ATOM 928 C CA . VAL A 1 125 ? 8.172 -7.105 0.421 1 97.19 125 VAL A CA 1
ATOM 929 C C . VAL A 1 125 ? 8.125 -5.586 0.558 1 97.19 125 VAL A C 1
ATOM 931 O O . VAL A 1 125 ? 8.664 -4.863 -0.287 1 97.19 125 VAL A O 1
ATOM 934 N N . VAL A 1 126 ? 7.566 -5.113 1.631 1 95.81 126 VAL A N 1
ATOM 935 C CA . VAL A 1 126 ? 7.516 -3.674 1.869 1 95.81 126 VAL A CA 1
ATOM 936 C C . VAL A 1 126 ? 8.938 -3.117 1.97 1 95.81 126 VAL A C 1
ATOM 938 O O . VAL A 1 126 ? 9.227 -2.051 1.425 1 95.81 126 VAL A O 1
ATOM 941 N N . ARG A 1 127 ? 9.773 -3.855 2.535 1 93 127 ARG A N 1
ATOM 942 C CA . ARG A 1 127 ? 11.133 -3.41 2.805 1 93 127 ARG A CA 1
ATOM 943 C C . ARG A 1 127 ? 11.961 -3.371 1.522 1 93 127 ARG A C 1
ATOM 945 O O . ARG A 1 127 ? 12.844 -2.523 1.371 1 93 127 ARG A O 1
ATOM 952 N N . ASN A 1 128 ? 11.602 -4.199 0.513 1 95.06 128 ASN A N 1
ATOM 953 C CA . ASN A 1 128 ? 12.594 -4.434 -0.533 1 95.06 128 ASN A CA 1
ATOM 954 C C . ASN A 1 128 ? 12.016 -4.18 -1.921 1 95.06 128 ASN A C 1
ATOM 956 O O . ASN A 1 128 ? 12.75 -4.098 -2.902 1 95.06 128 ASN A O 1
ATOM 960 N N . ALA A 1 129 ? 10.727 -4.07 -1.996 1 97.06 129 ALA A N 1
ATOM 961 C CA . ALA A 1 129 ? 10.109 -3.941 -3.312 1 97.06 129 ALA A CA 1
ATOM 962 C C . ALA A 1 129 ? 10.594 -2.684 -4.023 1 97.06 129 ALA A C 1
ATOM 964 O O . ALA A 1 129 ? 10.758 -1.633 -3.4 1 97.06 129 ALA A O 1
ATOM 965 N N . PRO A 1 130 ? 10.781 -2.748 -5.32 1 96.62 130 PRO A N 1
ATOM 966 C CA . PRO A 1 130 ? 11.227 -1.584 -6.094 1 96.62 130 PRO A CA 1
ATOM 967 C C . PRO A 1 130 ? 10.086 -0.61 -6.395 1 96.62 130 PRO A C 1
ATOM 969 O O . PRO A 1 130 ? 10.32 0.442 -6.996 1 96.62 130 PRO A O 1
ATOM 972 N N . VAL A 1 131 ? 8.867 -0.968 -6.055 1 98 131 VAL A N 1
ATOM 973 C CA . VAL A 1 131 ? 7.664 -0.193 -6.34 1 98 131 VAL A CA 1
ATOM 974 C C . VAL A 1 131 ? 6.805 -0.097 -5.082 1 98 131 VAL A C 1
ATOM 976 O O . VAL A 1 131 ? 7.012 -0.842 -4.121 1 98 131 VAL A O 1
ATOM 979 N N . PRO A 1 132 ? 5.809 0.803 -5.055 1 98.5 132 PRO A N 1
ATOM 980 C CA . PRO A 1 132 ? 4.918 0.884 -3.895 1 98.5 132 PRO A CA 1
ATOM 981 C C . PRO A 1 132 ? 4.203 -0.435 -3.609 1 98.5 132 PRO A C 1
ATOM 983 O O . PRO A 1 132 ? 3.949 -1.216 -4.527 1 98.5 132 PRO A O 1
ATOM 986 N N . VAL A 1 133 ? 3.949 -0.648 -2.334 1 98.69 133 VAL A N 1
ATOM 987 C CA . VAL A 1 133 ? 3.275 -1.869 -1.906 1 98.69 133 VAL A CA 1
ATOM 988 C C . VAL A 1 133 ? 1.988 -1.517 -1.164 1 98.69 133 VAL A C 1
ATOM 990 O O . VAL A 1 133 ? 2 -0.694 -0.246 1 98.69 133 VAL A O 1
ATOM 993 N N . VAL A 1 134 ? 0.867 -2.104 -1.615 1 98.81 134 VAL A N 1
ATOM 994 C CA . VAL A 1 134 ? -0.377 -2.057 -0.854 1 98.81 134 VAL A CA 1
ATOM 995 C C . VAL A 1 134 ? -0.429 -3.229 0.124 1 98.81 134 VAL A C 1
ATOM 997 O O . VAL A 1 134 ? -0.356 -4.391 -0.285 1 98.81 134 VAL A O 1
ATOM 1000 N N . VAL A 1 135 ? -0.527 -2.895 1.34 1 97.94 135 VAL A N 1
ATOM 1001 C CA . VAL A 1 135 ? -0.685 -3.912 2.375 1 97.94 135 VAL A CA 1
ATOM 1002 C C . VAL A 1 135 ? -2.135 -3.943 2.852 1 97.94 135 VAL A C 1
ATOM 1004 O O . VAL A 1 135 ? -2.682 -2.92 3.268 1 97.94 135 VAL A O 1
ATOM 1007 N N . VAL A 1 136 ? -2.721 -5.137 2.793 1 97.31 136 VAL A N 1
ATOM 1008 C CA . VAL A 1 136 ? -4.125 -5.32 3.141 1 97.31 136 VAL A CA 1
ATOM 1009 C C . VAL A 1 136 ? -4.238 -6.184 4.395 1 97.31 136 VAL A C 1
ATOM 1011 O O . VAL A 1 136 ? -3.766 -7.32 4.414 1 97.31 136 VAL A O 1
ATOM 1014 N N . ARG A 1 137 ? -4.871 -5.648 5.398 1 91.44 137 ARG A N 1
ATOM 1015 C CA . ARG A 1 137 ? -5.082 -6.398 6.633 1 91.44 137 ARG A CA 1
ATOM 1016 C C . ARG A 1 137 ? -6.375 -7.203 6.57 1 91.44 137 ARG A C 1
ATOM 1018 O O . ARG A 1 137 ? -7.355 -6.766 5.969 1 91.44 137 ARG A O 1
ATOM 1025 N N . GLU A 1 138 ? -6.25 -8.328 7.18 1 82.5 138 GLU A N 1
ATOM 1026 C CA . GLU A 1 138 ? -7.48 -9.102 7.344 1 82.5 138 GLU A CA 1
ATOM 1027 C C . GLU A 1 138 ? -8.414 -8.438 8.352 1 82.5 138 GLU A C 1
ATOM 1029 O O . GLU A 1 138 ? -7.984 -8.008 9.422 1 82.5 138 GLU A O 1
ATOM 1034 N N . THR A 1 139 ? -9.562 -7.941 7.992 1 71.19 139 THR A N 1
ATOM 1035 C CA . THR A 1 139 ? -10.516 -7.367 8.938 1 71.19 139 THR A CA 1
ATOM 1036 C C . THR A 1 139 ? -11.609 -8.375 9.281 1 71.19 139 THR A C 1
ATOM 1038 O O . THR A 1 139 ? -11.906 -9.273 8.492 1 71.19 139 THR A O 1
ATOM 1041 N N . MET B 1 1 ? -14.945 1.389 -4.832 1 92.44 1 MET B N 1
ATOM 1042 C CA . MET B 1 1 ? -14.352 1.102 -3.529 1 92.44 1 MET B CA 1
ATOM 1043 C C . MET B 1 1 ? -13.352 2.188 -3.135 1 92.44 1 MET B C 1
ATOM 1045 O O . MET B 1 1 ? -13.406 2.709 -2.02 1 92.44 1 MET B O 1
ATOM 1049 N N . TYR B 1 2 ? -12.555 2.65 -3.988 1 97.44 2 TYR B N 1
ATOM 1050 C CA . TYR B 1 2 ? -11.539 3.656 -3.693 1 97.44 2 TYR B CA 1
ATOM 1051 C C . TYR B 1 2 ? -11.969 5.031 -4.184 1 97.44 2 TYR B C 1
ATOM 1053 O O . TYR B 1 2 ? -11.82 5.355 -5.363 1 97.44 2 TYR B O 1
ATOM 1061 N N . GLN B 1 3 ? -12.461 5.797 -3.248 1 98.44 3 GLN B N 1
ATOM 1062 C CA . GLN B 1 3 ? -13.008 7.109 -3.574 1 98.44 3 GLN B CA 1
ATOM 1063 C C . GLN B 1 3 ? -12.305 8.211 -2.787 1 98.44 3 GLN B C 1
ATOM 1065 O O . GLN B 1 3 ? -12.203 9.352 -3.256 1 98.44 3 GLN B O 1
ATOM 1070 N N . ASP B 1 4 ? -11.93 7.844 -1.621 1 98.75 4 ASP B N 1
ATOM 1071 C CA . ASP B 1 4 ? -11.258 8.797 -0.75 1 98.75 4 ASP B CA 1
ATOM 1072 C C . ASP B 1 4 ? -9.891 8.273 -0.313 1 98.75 4 ASP B C 1
ATOM 1074 O O . ASP B 1 4 ? -9.805 7.316 0.456 1 98.75 4 ASP B O 1
ATOM 1078 N N . ILE B 1 5 ? -8.836 8.914 -0.76 1 98.88 5 ILE B N 1
ATOM 1079 C CA . ILE B 1 5 ? -7.449 8.523 -0.514 1 98.88 5 ILE B CA 1
ATOM 1080 C C . ILE B 1 5 ? -6.793 9.531 0.429 1 98.88 5 ILE B C 1
ATOM 1082 O O . ILE B 1 5 ? -6.965 10.742 0.271 1 98.88 5 ILE B O 1
ATOM 1086 N N . MET B 1 6 ? -6.066 9.031 1.399 1 98.94 6 MET B N 1
ATOM 1087 C CA . MET B 1 6 ? -5.379 9.93 2.324 1 98.94 6 MET B CA 1
ATOM 1088 C C . MET B 1 6 ? -3.867 9.789 2.191 1 98.94 6 MET B C 1
ATOM 1090 O O . MET B 1 6 ? -3.33 8.688 2.285 1 98.94 6 MET B O 1
ATOM 1094 N N . LEU B 1 7 ? -3.248 10.867 1.914 1 98.88 7 LEU B N 1
ATOM 1095 C CA . LEU B 1 7 ? -1.797 10.992 1.997 1 98.88 7 LEU B CA 1
ATOM 1096 C C . LEU B 1 7 ? -1.373 11.523 3.359 1 98.88 7 LEU B C 1
ATOM 1098 O O . LEU B 1 7 ? -1.772 12.625 3.75 1 98.88 7 LEU B O 1
ATOM 1102 N N . ALA B 1 8 ? -0.643 10.758 4.082 1 98.75 8 ALA B N 1
ATOM 1103 C CA . ALA B 1 8 ? 0.026 11.242 5.289 1 98.75 8 ALA B CA 1
ATOM 1104 C C . ALA B 1 8 ? 1.463 11.656 4.988 1 98.75 8 ALA B C 1
ATOM 1106 O O . ALA B 1 8 ? 2.26 10.852 4.5 1 98.75 8 ALA B O 1
ATOM 1107 N N . THR B 1 9 ? 1.779 12.953 5.316 1 97.81 9 THR B N 1
ATOM 1108 C CA . THR B 1 9 ? 3.096 13.445 4.922 1 97.81 9 THR B CA 1
ATOM 1109 C C . THR B 1 9 ? 3.666 14.375 5.992 1 97.81 9 THR B C 1
ATOM 1111 O O . THR B 1 9 ? 2.92 15.07 6.676 1 97.81 9 THR B O 1
ATOM 1114 N N . ASP B 1 10 ? 4.984 14.32 6.094 1 95.31 10 ASP B N 1
ATOM 1115 C CA . ASP B 1 10 ? 5.66 15.242 7 1 95.31 10 ASP B CA 1
ATOM 1116 C C . ASP B 1 10 ? 6.504 16.25 6.227 1 95.31 10 ASP B C 1
ATOM 1118 O O . ASP B 1 10 ? 7.262 17.016 6.82 1 95.31 10 ASP B O 1
ATOM 1122 N N . GLY B 1 11 ? 6.391 16.156 4.914 1 92.69 11 GLY B N 1
ATOM 1123 C CA . GLY B 1 11 ? 7.051 17.141 4.07 1 92.69 11 GLY B CA 1
ATOM 1124 C C . GLY B 1 11 ? 8.531 16.859 3.873 1 92.69 11 GLY B C 1
ATOM 1125 O O . GLY B 1 11 ? 9.234 17.641 3.227 1 92.69 11 GLY B O 1
ATOM 1126 N N . SER B 1 12 ? 9.078 15.758 4.445 1 90.31 12 SER B N 1
ATOM 1127 C CA . SER B 1 12 ? 10.477 15.398 4.266 1 90.31 12 SER B CA 1
ATOM 1128 C C . SER B 1 12 ? 10.773 15.039 2.814 1 90.31 12 SER B C 1
ATOM 1130 O O . SER B 1 12 ? 9.859 14.82 2.021 1 90.31 12 SER B O 1
ATOM 1132 N N . GLU B 1 13 ? 12.047 15.109 2.477 1 86.19 13 GLU B N 1
ATOM 1133 C CA . GLU B 1 13 ? 12.461 14.703 1.136 1 86.19 13 GLU B CA 1
ATOM 1134 C C . GLU B 1 13 ? 12.047 13.266 0.84 1 86.19 13 GLU B C 1
ATOM 1136 O O . GLU B 1 13 ? 11.672 12.945 -0.291 1 86.19 13 GLU B O 1
ATOM 1141 N N . GLY B 1 14 ? 12.078 12.477 1.934 1 83.62 14 GLY B N 1
ATOM 1142 C CA . GLY B 1 14 ? 11.68 11.086 1.774 1 83.62 14 GLY B CA 1
ATOM 1143 C C . GLY B 1 14 ? 10.195 10.922 1.517 1 83.62 14 GLY B C 1
ATOM 1144 O O . GLY B 1 14 ? 9.773 9.953 0.885 1 83.62 14 GLY B O 1
ATOM 1145 N N . ALA B 1 15 ? 9.438 11.914 1.918 1 90.56 15 ALA B N 1
ATOM 1146 C CA . ALA B 1 15 ? 7.984 11.82 1.767 1 90.56 15 ALA B CA 1
ATOM 1147 C C . ALA B 1 15 ? 7.547 12.32 0.392 1 90.56 15 ALA B C 1
ATOM 1149 O O . ALA B 1 15 ? 6.375 12.188 0.022 1 90.56 15 ALA B O 1
ATOM 1150 N N . ARG B 1 16 ? 8.422 12.93 -0.382 1 93.25 16 ARG B N 1
ATOM 1151 C CA . ARG B 1 16 ? 8.102 13.523 -1.677 1 93.25 16 ARG B CA 1
ATOM 1152 C C . ARG B 1 16 ? 7.598 12.461 -2.652 1 93.25 16 ARG B C 1
ATOM 1154 O O . ARG B 1 16 ? 6.633 12.695 -3.387 1 93.25 16 ARG B O 1
ATOM 1161 N N . GLN B 1 17 ? 8.211 11.375 -2.662 1 95.19 17 GLN B N 1
ATOM 1162 C CA . GLN B 1 17 ? 7.789 10.312 -3.57 1 95.19 17 GLN B CA 1
ATOM 1163 C C . GLN B 1 17 ? 6.383 9.82 -3.234 1 95.19 17 GLN B C 1
ATOM 1165 O O . GLN B 1 17 ? 5.582 9.562 -4.133 1 95.19 17 GLN B O 1
ATOM 1170 N N . ALA B 1 18 ? 6.109 9.711 -1.917 1 97.69 18 ALA B N 1
ATOM 1171 C CA . ALA B 1 18 ? 4.754 9.328 -1.514 1 97.69 18 ALA B CA 1
ATOM 1172 C C . ALA B 1 18 ? 3.73 10.344 -2.016 1 97.69 18 ALA B C 1
ATOM 1174 O O . ALA B 1 18 ? 2.635 9.969 -2.439 1 97.69 18 ALA B O 1
ATOM 1175 N N . THR B 1 19 ? 4.109 11.617 -1.969 1 98.12 19 THR B N 1
ATOM 1176 C CA . THR B 1 19 ? 3.23 12.672 -2.475 1 98.12 19 THR B CA 1
ATOM 1177 C C . THR B 1 19 ? 2.973 12.484 -3.967 1 98.12 19 THR B C 1
ATOM 1179 O O . THR B 1 19 ? 1.826 12.547 -4.418 1 98.12 19 THR B O 1
ATOM 1182 N N . GLU B 1 20 ? 3.961 12.227 -4.727 1 97.69 20 GLU B N 1
ATOM 1183 C CA . GLU B 1 20 ? 3.814 12.023 -6.164 1 97.69 20 GLU B CA 1
ATOM 1184 C C . GLU B 1 20 ? 2.926 10.812 -6.457 1 97.69 20 GLU B C 1
ATOM 1186 O O . GLU B 1 20 ? 2.043 10.883 -7.316 1 97.69 20 GLU B O 1
ATOM 1191 N N . HIS B 1 21 ? 3.164 9.734 -5.77 1 98.12 21 HIS B N 1
ATOM 1192 C CA . HIS B 1 21 ? 2.35 8.539 -5.961 1 98.12 21 HIS B CA 1
ATOM 1193 C C . HIS B 1 21 ? 0.903 8.789 -5.547 1 98.12 21 HIS B C 1
ATOM 1195 O O . HIS B 1 21 ? -0.025 8.289 -6.191 1 98.12 21 HIS B O 1
ATOM 1201 N N . ALA B 1 22 ? 0.712 9.508 -4.43 1 98.75 22 ALA B N 1
ATOM 1202 C CA . ALA B 1 22 ? -0.641 9.836 -3.984 1 98.75 22 ALA B CA 1
ATOM 1203 C C . ALA B 1 22 ? -1.401 10.602 -5.059 1 98.75 22 ALA B C 1
ATOM 1205 O O . ALA B 1 22 ? -2.555 10.289 -5.359 1 98.75 22 ALA B O 1
ATOM 1206 N N . ILE B 1 23 ? -0.753 11.508 -5.633 1 98.56 23 ILE B N 1
ATOM 1207 C CA . ILE B 1 23 ? -1.371 12.344 -6.656 1 98.56 23 ILE B CA 1
ATOM 1208 C C . ILE B 1 23 ? -1.699 11.5 -7.887 1 98.56 23 ILE B C 1
ATOM 1210 O O . ILE B 1 23 ? -2.818 11.555 -8.406 1 98.56 23 ILE B O 1
ATOM 1214 N N . GLU B 1 24 ? -0.796 10.742 -8.359 1 98.19 24 GLU B N 1
ATOM 1215 C CA . GLU B 1 24 ? -0.994 9.922 -9.547 1 98.19 24 GLU B CA 1
ATOM 1216 C C . GLU B 1 24 ? -2.098 8.891 -9.328 1 98.19 24 GLU B C 1
ATOM 1218 O O . GLU B 1 24 ? -2.979 8.727 -10.172 1 98.19 24 GLU B O 1
ATOM 1223 N N . LEU B 1 25 ? -2.053 8.234 -8.156 1 98.5 25 LEU B N 1
ATOM 1224 C CA . LEU B 1 25 ? -3.094 7.258 -7.844 1 98.5 25 LEU B CA 1
ATOM 1225 C C . LEU B 1 25 ? -4.461 7.93 -7.773 1 98.5 25 LEU B C 1
ATOM 1227 O O . LEU B 1 25 ? -5.438 7.418 -8.328 1 98.5 25 LEU B O 1
ATOM 1231 N N . THR B 1 26 ? -4.504 9.039 -7.066 1 98.62 26 THR B N 1
ATOM 1232 C CA . THR B 1 26 ? -5.773 9.75 -6.93 1 98.62 26 THR B CA 1
ATOM 1233 C C . THR B 1 26 ? -6.332 10.125 -8.305 1 98.62 26 THR B C 1
ATOM 1235 O O . THR B 1 26 ? -7.52 9.93 -8.57 1 98.62 26 THR B O 1
ATOM 1238 N N . ARG B 1 27 ? -5.52 10.617 -9.156 1 98.06 27 ARG B N 1
ATOM 1239 C CA . ARG B 1 27 ? -5.938 11.008 -10.5 1 98.06 27 ARG B CA 1
ATOM 1240 C C . ARG B 1 27 ? -6.461 9.797 -11.281 1 98.06 27 ARG B C 1
ATOM 1242 O O . ARG B 1 27 ? -7.543 9.859 -11.867 1 98.06 27 ARG B O 1
ATOM 1249 N N . GLN B 1 28 ? -5.766 8.742 -11.32 1 97.88 28 GLN B N 1
ATOM 1250 C CA . GLN B 1 28 ? -6.117 7.57 -12.117 1 97.88 28 GLN B CA 1
ATOM 1251 C C . GLN B 1 28 ? -7.363 6.883 -11.57 1 97.88 28 GLN B C 1
ATOM 1253 O O . GLN B 1 28 ? -8.148 6.312 -12.328 1 97.88 28 GLN B O 1
ATOM 1258 N N . LEU B 1 29 ? -7.527 7.016 -10.266 1 98.12 29 LEU B N 1
ATOM 1259 C CA . LEU B 1 29 ? -8.688 6.406 -9.625 1 98.12 29 LEU B CA 1
ATOM 1260 C C . LEU B 1 29 ? -9.898 7.324 -9.711 1 98.12 29 LEU B C 1
ATOM 1262 O O . LEU B 1 29 ? -11.016 6.926 -9.359 1 98.12 29 LEU B O 1
ATOM 1266 N N . ASP B 1 30 ? -9.656 8.547 -10.18 1 97.69 30 ASP B N 1
ATOM 1267 C CA . ASP B 1 30 ? -10.703 9.57 -10.148 1 97.69 30 ASP B CA 1
ATOM 1268 C C . ASP B 1 30 ? -11.297 9.711 -8.75 1 97.69 30 ASP B C 1
ATOM 1270 O O . ASP B 1 30 ? -12.516 9.688 -8.586 1 97.69 30 ASP B O 1
ATOM 1274 N N . ALA B 1 31 ? -10.414 9.75 -7.762 1 98.5 31 ALA B N 1
ATOM 1275 C CA . ALA B 1 31 ? -10.781 9.789 -6.348 1 98.5 31 ALA B CA 1
ATOM 1276 C C . ALA B 1 31 ? -10.523 11.172 -5.754 1 98.5 31 ALA B C 1
ATOM 1278 O O . ALA B 1 31 ? -10.055 12.078 -6.445 1 98.5 31 ALA B O 1
ATOM 1279 N N . ASN B 1 32 ? -10.898 11.344 -4.457 1 98.75 32 ASN B N 1
ATOM 1280 C CA . ASN B 1 32 ? -10.578 12.539 -3.68 1 98.75 32 ASN B CA 1
ATOM 1281 C C . ASN B 1 32 ? -9.312 12.344 -2.852 1 98.75 32 ASN B C 1
ATOM 1283 O O . ASN B 1 32 ? -9.125 11.297 -2.23 1 98.75 32 ASN B O 1
ATOM 1287 N N . LEU B 1 33 ? -8.5 13.367 -2.875 1 98.81 33 LEU B N 1
ATOM 1288 C CA . LEU B 1 33 ? -7.262 13.281 -2.107 1 98.81 33 LEU B CA 1
ATOM 1289 C C . LEU B 1 33 ? -7.355 14.117 -0.834 1 98.81 33 LEU B C 1
ATOM 1291 O O . LEU B 1 33 ? -7.664 15.312 -0.89 1 98.81 33 LEU B O 1
ATOM 1295 N N . HIS B 1 34 ? -7.145 13.477 0.282 1 98.88 34 HIS B N 1
ATOM 1296 C CA . HIS B 1 34 ? -7.004 14.102 1.593 1 98.88 34 HIS B CA 1
ATOM 1297 C C . HIS B 1 34 ? -5.547 14.125 2.041 1 98.88 34 HIS B C 1
ATOM 1299 O O . HIS B 1 34 ? -4.93 13.07 2.205 1 98.88 34 HIS B O 1
ATOM 1305 N N . ILE B 1 35 ? -5.043 15.32 2.242 1 98.88 35 ILE B N 1
ATOM 1306 C CA . ILE B 1 35 ? -3.67 15.453 2.721 1 98.88 35 ILE B CA 1
ATOM 1307 C C . ILE B 1 35 ? -3.67 15.688 4.23 1 98.88 35 ILE B C 1
ATOM 1309 O O . ILE B 1 35 ? -4.371 16.578 4.727 1 98.88 35 ILE B O 1
ATOM 1313 N N . LEU B 1 36 ? -2.928 14.883 4.918 1 98.81 36 LEU B N 1
ATOM 1314 C CA . LEU B 1 36 ? -2.824 15 6.367 1 98.81 36 LEU B CA 1
ATOM 1315 C C . LEU B 1 36 ? -1.369 15.156 6.797 1 98.81 36 LEU B C 1
ATOM 1317 O O . LEU B 1 36 ? -0.494 14.43 6.316 1 98.81 36 LEU B O 1
ATOM 1321 N N . SER B 1 37 ? -1.111 16.109 7.617 1 98.44 37 SER B N 1
ATOM 1322 C CA . SER B 1 37 ? 0.15 16.203 8.344 1 98.44 37 SER B CA 1
ATOM 1323 C C . SER B 1 37 ? -0.087 16.328 9.852 1 98.44 37 SER B C 1
ATOM 1325 O O . SER B 1 37 ? -1.107 16.875 10.281 1 98.44 37 SER B O 1
ATOM 1327 N N . VAL B 1 38 ? 0.827 15.781 10.586 1 97.56 38 VAL B N 1
ATOM 1328 C CA . VAL B 1 38 ? 0.675 15.773 12.039 1 97.56 38 VAL B CA 1
ATOM 1329 C C . VAL B 1 38 ? 1.791 16.594 12.68 1 97.56 38 VAL B C 1
ATOM 1331 O O . VAL B 1 38 ? 2.973 16.344 12.43 1 97.56 38 VAL B O 1
ATOM 1334 N N . SER B 1 39 ? 1.454 17.609 13.43 1 94.81 39 SER B N 1
ATOM 1335 C CA . SER B 1 39 ? 2.389 18.391 14.242 1 94.81 39 SER B CA 1
ATOM 1336 C C . SER B 1 39 ? 2.625 17.719 15.594 1 94.81 39 SER B C 1
ATOM 1338 O O . SER B 1 39 ? 1.716 17.656 16.422 1 94.81 39 SER B O 1
ATOM 1340 N N . GLU B 1 40 ? 3.848 17.125 15.758 1 87 40 GLU B N 1
ATOM 1341 C CA . GLU B 1 40 ? 4.141 16.375 16.969 1 87 40 GLU B CA 1
ATOM 1342 C C . GLU B 1 40 ? 4.191 17.297 18.188 1 87 40 GLU B C 1
ATOM 1344 O O . GLU B 1 40 ? 4.746 18.391 18.109 1 87 40 GLU B O 1
ATOM 1349 N N . ASP B 1 41 ? 3.363 16.969 19.156 1 69.62 41 ASP B N 1
ATOM 1350 C CA . ASP B 1 41 ? 3.422 17.688 20.422 1 69.62 41 ASP B CA 1
ATOM 1351 C C . ASP B 1 41 ? 4.633 17.266 21.25 1 69.62 41 ASP B C 1
ATOM 1353 O O . ASP B 1 41 ? 4.895 16.078 21.391 1 69.62 41 ASP B O 1
ATOM 1357 N N . GLY B 1 42 ? 5.883 17.844 21.125 1 55 42 GLY B N 1
ATOM 1358 C CA . GLY B 1 42 ? 6.977 17.516 22.016 1 55 42 GLY B CA 1
ATOM 1359 C C . GLY B 1 42 ? 6.535 17.375 23.469 1 55 42 GLY B C 1
ATOM 1360 O O . GLY B 1 42 ? 5.488 17.891 23.859 1 55 42 GLY B O 1
ATOM 1361 N N . PRO B 1 43 ? 6.988 16.281 24.203 1 51.06 43 PRO B N 1
ATOM 1362 C CA . PRO B 1 43 ? 6.66 16.297 25.625 1 51.06 43 PRO B CA 1
ATOM 1363 C C . PRO B 1 43 ? 6.633 17.688 26.234 1 51.06 43 PRO B C 1
ATOM 1365 O O . PRO B 1 43 ? 5.895 17.953 27.188 1 51.06 43 PRO B O 1
ATOM 1368 N N . HIS B 1 44 ? 7.891 18.344 26.219 1 48.25 44 HIS B N 1
ATOM 1369 C CA . HIS B 1 44 ? 8.281 19.469 27.062 1 48.25 44 HIS B CA 1
ATOM 1370 C C . HIS B 1 44 ? 7.59 20.75 26.641 1 48.25 44 HIS B C 1
ATOM 1372 O O . HIS B 1 44 ? 8.211 21.828 26.625 1 48.25 44 HIS B O 1
ATOM 1378 N N . ALA B 1 45 ? 6.535 20.75 26.234 1 46.09 45 ALA B N 1
ATOM 1379 C CA . ALA B 1 45 ? 5.945 22.062 25.984 1 46.09 45 ALA B CA 1
ATOM 1380 C C . ALA B 1 45 ? 5.887 22.875 27.266 1 46.09 45 ALA B C 1
ATOM 1382 O O . ALA B 1 45 ? 4.812 23.078 27.844 1 46.09 45 ALA B O 1
ATOM 1383 N N . THR B 1 46 ? 6.844 22.625 28.234 1 44.78 46 THR B N 1
ATOM 1384 C CA . THR B 1 46 ? 6.832 23.672 29.266 1 44.78 46 THR B CA 1
ATOM 1385 C C . THR B 1 46 ? 6.98 25.047 28.641 1 44.78 46 THR B C 1
ATOM 1387 O O . THR B 1 46 ? 7.066 25.188 27.422 1 44.78 46 THR B O 1
ATOM 1390 N N . ASP B 1 47 ? 7.719 26.062 29.516 1 45.81 47 ASP B N 1
ATOM 1391 C CA . ASP B 1 47 ? 7.855 27.516 29.359 1 45.81 47 ASP B CA 1
ATOM 1392 C C . ASP B 1 47 ? 8.438 27.844 27.984 1 45.81 47 ASP B C 1
ATOM 1394 O O . ASP B 1 47 ? 8.141 28.906 27.422 1 45.81 47 ASP B O 1
ATOM 1398 N N . THR B 1 48 ? 9.547 27.25 27.547 1 46.16 48 THR B N 1
ATOM 1399 C CA . THR B 1 48 ? 10.258 27.594 26.328 1 46.16 48 THR B CA 1
ATOM 1400 C C . THR B 1 48 ? 9.562 27 25.094 1 46.16 48 THR B C 1
ATOM 1402 O O . THR B 1 48 ? 10.07 27.094 23.984 1 46.16 48 THR B O 1
ATOM 1405 N N . ARG B 1 49 ? 8.391 26.453 25.172 1 50.91 49 ARG B N 1
ATOM 1406 C CA . ARG B 1 49 ? 7.402 25.609 24.516 1 50.91 49 ARG B CA 1
ATOM 1407 C C . ARG B 1 49 ? 6.797 26.297 23.297 1 50.91 49 ARG B C 1
ATOM 1409 O O . ARG B 1 49 ? 6.312 25.641 22.375 1 50.91 49 ARG B O 1
ATOM 1416 N N . ASP B 1 50 ? 6.758 27.578 23.391 1 51.09 50 ASP B N 1
ATOM 1417 C CA . ASP B 1 50 ? 6.086 28.344 22.344 1 51.09 50 ASP B CA 1
ATOM 1418 C C . ASP B 1 50 ? 6.855 28.281 21.031 1 51.09 50 ASP B C 1
ATOM 1420 O O . ASP B 1 50 ? 6.258 28.156 19.953 1 51.09 50 ASP B O 1
ATOM 1424 N N . GLU B 1 51 ? 8.211 28.297 21.203 1 51.72 51 GLU B N 1
ATOM 1425 C CA . GLU B 1 51 ? 8.992 28.375 19.969 1 51.72 51 GLU B CA 1
ATOM 1426 C C . GLU B 1 51 ? 9.016 27.031 19.25 1 51.72 51 GLU B C 1
ATOM 1428 O O . GLU B 1 51 ? 8.945 26.969 18.016 1 51.72 51 GLU B O 1
ATOM 1433 N N . MET B 1 52 ? 9.18 25.969 20.109 1 51 52 MET B N 1
ATOM 1434 C CA . MET B 1 52 ? 9.273 24.656 19.469 1 51 52 MET B CA 1
ATOM 1435 C C . MET B 1 52 ? 7.941 24.25 18.844 1 51 52 MET B C 1
ATOM 1437 O O . MET B 1 52 ? 7.91 23.656 17.766 1 51 52 MET B O 1
ATOM 1441 N N . ARG B 1 53 ? 6.906 24.562 19.578 1 54.78 53 ARG B N 1
ATOM 1442 C CA . ARG B 1 53 ? 5.586 24.297 19.016 1 54.78 53 ARG B CA 1
ATOM 1443 C C . ARG B 1 53 ? 5.387 25.031 17.703 1 54.78 53 ARG B C 1
ATOM 1445 O O . ARG B 1 53 ? 4.762 24.5 16.781 1 54.78 53 ARG B O 1
ATOM 1452 N N . HIS B 1 54 ? 5.969 26.203 17.703 1 58.53 54 HIS B N 1
ATOM 1453 C CA . HIS B 1 54 ? 5.863 27.016 16.484 1 58.53 54 HIS B CA 1
ATOM 1454 C C . HIS B 1 54 ? 6.602 26.359 15.32 1 58.53 54 HIS B C 1
ATOM 1456 O O . HIS B 1 54 ? 6.109 26.375 14.195 1 58.53 54 HIS B O 1
ATOM 1462 N N . ASP B 1 55 ? 7.688 25.656 15.695 1 70.56 55 ASP B N 1
ATOM 1463 C CA . ASP B 1 55 ? 8.5 25.078 14.633 1 70.56 55 ASP B CA 1
ATOM 1464 C C . ASP B 1 55 ? 7.836 23.828 14.055 1 70.56 55 ASP B C 1
ATOM 1466 O O . ASP B 1 55 ? 7.797 23.641 12.836 1 70.56 55 ASP B O 1
ATOM 1470 N N . GLU B 1 56 ? 7.176 23.125 15.023 1 74.19 56 GLU B N 1
ATOM 1471 C CA . GLU B 1 56 ? 6.555 21.891 14.57 1 74.19 56 GLU B CA 1
ATOM 1472 C C . GLU B 1 56 ? 5.293 22.172 13.758 1 74.19 56 GLU B C 1
ATOM 1474 O O . GLU B 1 56 ? 5.035 21.5 12.758 1 74.19 56 GLU B O 1
ATOM 1479 N N . GLU B 1 57 ? 4.59 23.078 14.273 1 82.06 57 GLU B N 1
ATOM 1480 C CA . GLU B 1 57 ? 3.41 23.5 13.516 1 82.06 57 GLU B CA 1
ATOM 1481 C C . GLU B 1 57 ? 3.801 24.047 12.141 1 82.06 57 GLU B C 1
ATOM 1483 O O . GLU B 1 57 ? 3.129 23.766 11.148 1 82.06 57 GLU B O 1
ATOM 1488 N N . GLY B 1 58 ? 4.922 24.75 12.219 1 87.62 58 GLY B N 1
ATOM 1489 C CA . GLY B 1 58 ? 5.434 25.266 10.961 1 87.62 58 GLY B CA 1
ATOM 1490 C C . GLY B 1 58 ? 5.828 24.188 9.984 1 87.62 58 GLY B C 1
ATOM 1491 O O . GLY B 1 58 ? 5.555 24.281 8.781 1 87.62 58 GLY B O 1
ATOM 1492 N N . GLU B 1 59 ? 6.371 23.156 10.477 1 91.31 59 GLU B N 1
ATOM 1493 C CA . GLU B 1 59 ? 6.793 22.047 9.617 1 91.31 59 GLU B CA 1
ATOM 1494 C C . GLU B 1 59 ? 5.594 21.328 9.008 1 91.31 59 GLU B C 1
ATOM 1496 O O . GLU B 1 59 ? 5.602 21 7.824 1 91.31 59 GLU B O 1
ATOM 1501 N N . ALA B 1 60 ? 4.609 21.094 9.859 1 95.25 60 ALA B N 1
ATOM 1502 C CA . ALA B 1 60 ? 3.396 20.453 9.359 1 95.25 60 ALA B CA 1
ATOM 1503 C C . ALA B 1 60 ? 2.697 21.312 8.32 1 95.25 60 ALA B C 1
ATOM 1505 O O . ALA B 1 60 ? 2.227 20.812 7.297 1 95.25 60 ALA B O 1
ATOM 1506 N N . VAL B 1 61 ? 2.648 22.578 8.57 1 96.25 61 VAL B N 1
ATOM 1507 C CA . VAL B 1 61 ? 2.049 23.516 7.629 1 96.25 61 VAL B CA 1
ATOM 1508 C C . VAL B 1 61 ? 2.828 23.516 6.316 1 96.25 61 VAL B C 1
ATOM 1510 O O . VAL B 1 61 ? 2.236 23.438 5.234 1 96.25 61 VAL B O 1
ATOM 1513 N N . GLY B 1 62 ? 4.121 23.562 6.426 1 96.12 62 GLY B N 1
ATOM 1514 C CA . GLY B 1 62 ? 4.961 23.516 5.242 1 96.12 62 GLY B CA 1
ATOM 1515 C C . GLY B 1 62 ? 4.766 22.234 4.438 1 96.12 62 GLY B C 1
ATOM 1516 O O . GLY B 1 62 ? 4.73 22.266 3.207 1 96.12 62 GLY B O 1
ATOM 1517 N N . ALA B 1 63 ? 4.637 21.125 5.109 1 96.62 63 ALA B N 1
ATOM 1518 C CA . ALA B 1 63 ? 4.426 19.844 4.465 1 96.62 63 ALA B CA 1
ATOM 1519 C C . ALA B 1 63 ? 3.127 19.828 3.67 1 96.62 63 ALA B C 1
ATOM 1521 O O . ALA B 1 63 ? 3.104 19.391 2.514 1 96.62 63 ALA B O 1
ATOM 1522 N N . VAL B 1 64 ? 2.062 20.312 4.285 1 97.88 64 VAL B N 1
ATOM 1523 C CA . VAL B 1 64 ? 0.749 20.359 3.652 1 97.88 64 VAL B CA 1
ATOM 1524 C C . VAL B 1 64 ? 0.783 21.297 2.449 1 97.88 64 VAL B C 1
ATOM 1526 O O . VAL B 1 64 ? 0.299 20.953 1.368 1 97.88 64 VAL B O 1
ATOM 1529 N N . GLU B 1 65 ? 1.403 22.391 2.621 1 97.75 65 GLU B N 1
ATOM 1530 C CA . GLU B 1 65 ? 1.462 23.375 1.546 1 97.75 65 GLU B CA 1
ATOM 1531 C C . GLU B 1 65 ? 2.221 22.844 0.339 1 97.75 65 GLU B C 1
ATOM 1533 O O . GLU B 1 65 ? 1.813 23.047 -0.805 1 97.75 65 GLU B O 1
ATOM 1538 N N . GLU B 1 66 ? 3.328 22.25 0.589 1 97.25 66 GLU B N 1
ATOM 1539 C CA . GLU B 1 66 ? 4.105 21.656 -0.495 1 97.25 66 GLU B CA 1
ATOM 1540 C C . GLU B 1 66 ? 3.293 20.594 -1.241 1 97.25 66 GLU B C 1
ATOM 1542 O O . GLU B 1 66 ? 3.293 20.562 -2.475 1 97.25 66 GLU B O 1
ATOM 1547 N N . ALA B 1 67 ? 2.623 19.75 -0.519 1 98.19 67 ALA B N 1
ATOM 1548 C CA . ALA B 1 67 ? 1.797 18.703 -1.137 1 98.19 67 ALA B CA 1
ATOM 1549 C C . ALA B 1 67 ? 0.648 19.328 -1.93 1 98.19 67 ALA B C 1
ATOM 1551 O O . ALA B 1 67 ? 0.324 18.859 -3.025 1 98.19 67 ALA B O 1
ATOM 1552 N N . GLU B 1 68 ? 0.037 20.375 -1.383 1 98.44 68 GLU B N 1
ATOM 1553 C CA . GLU B 1 68 ? -1.032 21.094 -2.072 1 98.44 68 GLU B CA 1
ATOM 1554 C C . GLU B 1 68 ? -0.543 21.672 -3.393 1 98.44 68 GLU B C 1
ATOM 1556 O O . GLU B 1 68 ? -1.234 21.594 -4.41 1 98.44 68 GLU B O 1
ATOM 1561 N N . ARG B 1 69 ? 0.601 22.25 -3.283 1 97.88 69 ARG B N 1
ATOM 1562 C CA . ARG B 1 69 ? 1.17 22.859 -4.488 1 97.88 69 ARG B CA 1
ATOM 1563 C C . ARG B 1 69 ? 1.422 21.797 -5.559 1 97.88 69 ARG B C 1
ATOM 1565 O O . ARG B 1 69 ? 1.093 22 -6.727 1 97.88 69 ARG B O 1
ATOM 1572 N N . THR B 1 70 ? 2.023 20.766 -5.18 1 97.75 70 THR B N 1
ATOM 1573 C CA . THR B 1 70 ? 2.293 19.672 -6.113 1 97.75 70 THR B CA 1
ATOM 1574 C C . THR B 1 70 ? 0.995 19.141 -6.723 1 97.75 70 THR B C 1
ATOM 1576 O O . THR B 1 70 ? 0.929 18.891 -7.926 1 97.75 70 THR B O 1
ATOM 1579 N N . ALA B 1 71 ? -0.069 18.969 -5.852 1 98.31 71 ALA B N 1
ATOM 1580 C CA . ALA B 1 71 ? -1.372 18.5 -6.332 1 98.31 71 ALA B CA 1
ATOM 1581 C C . ALA B 1 71 ? -1.98 19.516 -7.305 1 98.31 71 ALA B C 1
ATOM 1583 O O . ALA B 1 71 ? -2.529 19.125 -8.344 1 98.31 71 ALA B O 1
ATOM 1584 N N . ALA B 1 72 ? -1.853 20.75 -6.945 1 97.88 72 ALA B N 1
ATOM 1585 C CA . ALA B 1 72 ? -2.387 21.812 -7.801 1 97.88 72 ALA B CA 1
ATOM 1586 C C . ALA B 1 72 ? -1.702 21.812 -9.164 1 97.88 72 ALA B C 1
ATOM 1588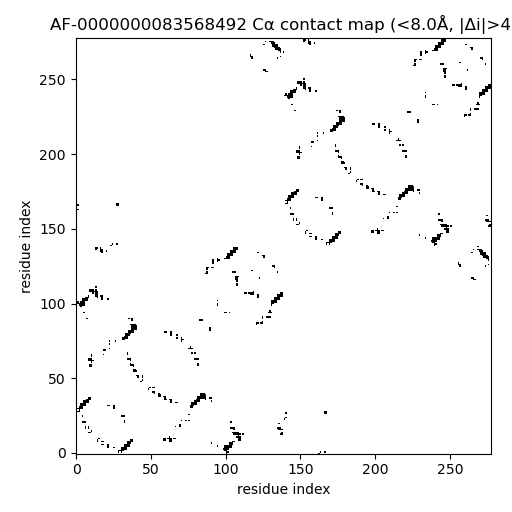 O O . ALA B 1 72 ? -2.359 21.969 -10.195 1 97.88 72 ALA B O 1
ATOM 1589 N N . ASP B 1 73 ? -0.393 21.672 -9.18 1 97.44 73 ASP B N 1
ATOM 1590 C CA . ASP B 1 73 ? 0.382 21.609 -10.414 1 97.44 73 ASP B CA 1
ATOM 1591 C C . ASP B 1 73 ? -0.091 20.453 -11.305 1 97.44 73 ASP B C 1
ATOM 1593 O O . ASP B 1 73 ? 0.036 20.516 -12.531 1 97.44 73 ASP B O 1
ATOM 1597 N N . ALA B 1 74 ? -0.695 19.469 -10.672 1 96.88 74 ALA B N 1
ATOM 1598 C CA . ALA B 1 74 ? -1.193 18.312 -11.406 1 96.88 74 ALA B CA 1
ATOM 1599 C C . ALA B 1 74 ? -2.682 18.453 -11.711 1 96.88 74 ALA B C 1
ATOM 1601 O O . ALA B 1 74 ? -3.305 17.531 -12.234 1 96.88 74 ALA B O 1
ATOM 1602 N N . GLY B 1 75 ? -3.289 19.531 -11.273 1 97.12 75 GLY B N 1
ATOM 1603 C CA . GLY B 1 75 ? -4.688 19.812 -11.562 1 97.12 75 GLY B CA 1
ATOM 1604 C C . GLY B 1 75 ? -5.641 19.109 -10.617 1 97.12 75 GLY B C 1
ATOM 1605 O O . GLY B 1 75 ? -6.789 18.828 -10.977 1 97.12 75 GLY B O 1
ATOM 1606 N N . LEU B 1 76 ? -5.133 18.75 -9.477 1 97.69 76 LEU B N 1
ATOM 1607 C CA . LEU B 1 76 ? -5.945 18.016 -8.516 1 97.69 76 LEU B CA 1
ATOM 1608 C C . LEU B 1 76 ? -6.348 18.906 -7.348 1 97.69 76 LEU B C 1
ATOM 1610 O O . LEU B 1 76 ? -5.492 19.562 -6.738 1 97.69 76 LEU B O 1
ATOM 1614 N N . ASP B 1 77 ? -7.621 19 -7.082 1 96.25 77 ASP B N 1
ATOM 1615 C CA . ASP B 1 77 ? -8.086 19.625 -5.852 1 96.25 77 ASP B CA 1
ATOM 1616 C C . ASP B 1 77 ? -7.965 18.672 -4.664 1 96.25 77 ASP B C 1
ATOM 1618 O O . ASP B 1 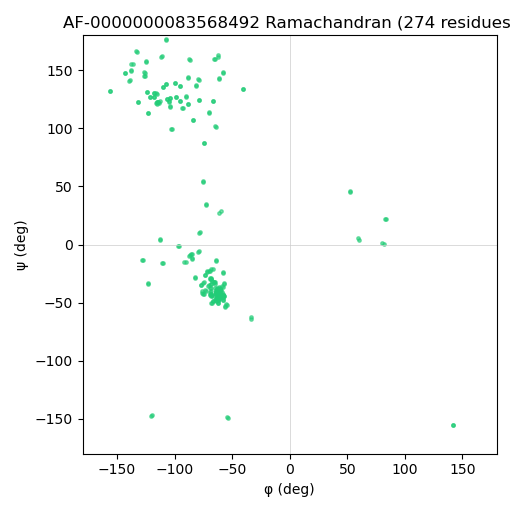77 ? -8.242 17.484 -4.793 1 96.25 77 ASP B O 1
ATOM 1622 N N . VAL B 1 78 ? -7.594 19.25 -3.576 1 98.56 78 VAL B N 1
ATOM 1623 C CA . VAL B 1 78 ? -7.363 18.391 -2.422 1 98.56 78 VAL B CA 1
ATOM 1624 C C . VAL B 1 78 ? -7.969 19.016 -1.173 1 98.56 78 VAL B C 1
ATOM 1626 O O . VAL B 1 78 ? -8.266 20.219 -1.159 1 98.56 78 VAL B O 1
ATOM 1629 N N . THR B 1 79 ? -8.289 18.219 -0.203 1 98.56 79 THR B N 1
ATOM 1630 C CA . THR B 1 79 ? -8.531 18.656 1.165 1 98.56 79 THR B CA 1
ATOM 1631 C C . THR B 1 79 ? -7.309 18.406 2.039 1 98.56 79 THR B C 1
ATOM 1633 O O . THR B 1 79 ? -6.621 17.391 1.877 1 98.56 79 THR B O 1
ATOM 1636 N N . SER B 1 80 ? -7.043 19.391 2.891 1 98.5 80 SER B N 1
ATOM 1637 C CA . SER B 1 80 ? -5.871 19.25 3.748 1 98.5 80 SER B CA 1
ATOM 1638 C C . SER B 1 80 ? -6.234 19.422 5.219 1 98.5 80 SER B C 1
ATOM 1640 O O . SER B 1 80 ? -7.125 20.219 5.547 1 98.5 80 SER B O 1
ATOM 1642 N N . THR B 1 81 ? -5.578 18.703 6.027 1 98.19 81 THR B N 1
ATOM 1643 C CA . THR B 1 81 ? -5.781 18.766 7.473 1 98.19 81 THR B CA 1
ATOM 1644 C C . THR B 1 81 ? -4.445 18.688 8.211 1 98.19 81 THR B C 1
ATOM 1646 O O . THR B 1 81 ? -3.545 17.953 7.801 1 98.19 81 THR B O 1
ATOM 1649 N N . ILE B 1 82 ? -4.332 19.484 9.281 1 98 82 ILE B N 1
ATOM 1650 C CA . ILE B 1 82 ? -3.225 19.375 10.227 1 98 82 ILE B CA 1
ATOM 1651 C C . ILE B 1 82 ? -3.742 18.891 11.578 1 98 82 ILE B C 1
ATOM 1653 O O . ILE B 1 82 ? -4.68 19.484 12.133 1 98 82 ILE B O 1
ATOM 1657 N N . ARG B 1 83 ? -3.186 17.859 11.992 1 97.5 83 ARG B N 1
ATOM 1658 C CA . ARG B 1 83 ? -3.52 17.359 13.328 1 97.5 83 ARG B CA 1
ATOM 1659 C C . ARG B 1 83 ? -2.332 17.5 14.273 1 97.5 83 ARG B C 1
ATOM 1661 O O . ARG B 1 83 ? -1.2 17.719 13.828 1 97.5 83 ARG B O 1
ATOM 1668 N N . HIS B 1 84 ? -2.666 17.438 15.633 1 96.5 84 HIS B N 1
ATOM 1669 C CA . HIS B 1 84 ? -1.646 17.547 16.672 1 96.5 84 HIS B CA 1
ATOM 1670 C C . HIS B 1 84 ? -1.583 16.281 17.516 1 96.5 84 HIS B C 1
ATOM 1672 O O . HIS B 1 84 ? -2.617 15.75 17.922 1 96.5 84 HIS B O 1
ATOM 1678 N N . GLY B 1 85 ? -0.39 15.781 17.672 1 95.88 85 GLY B N 1
ATOM 1679 C CA . GLY B 1 85 ? -0.232 14.578 18.469 1 95.88 85 GLY B CA 1
ATOM 1680 C C . GLY B 1 85 ? 0.805 13.625 17.922 1 95.88 85 GLY B C 1
ATOM 1681 O O . GLY B 1 85 ? 1.805 14.047 17.328 1 95.88 85 GLY B O 1
ATOM 1682 N N . VAL B 1 86 ? 0.652 12.344 18.266 1 95.69 86 VAL B N 1
ATOM 1683 C CA . VAL B 1 86 ? 1.547 11.297 17.797 1 95.69 86 VAL B CA 1
ATOM 1684 C C . VAL B 1 86 ? 1.182 10.914 16.359 1 95.69 86 VAL B C 1
ATOM 1686 O O . VAL B 1 86 ? 0.045 10.516 16.078 1 95.69 86 VAL B O 1
ATOM 1689 N N . PRO B 1 87 ? 2.064 10.969 15.445 1 96.62 87 PRO B N 1
ATOM 1690 C CA . PRO B 1 87 ? 1.762 10.859 14.016 1 96.62 87 PRO B CA 1
ATOM 1691 C C . PRO B 1 87 ? 1.009 9.57 13.672 1 96.62 87 PRO B C 1
ATOM 1693 O O . PRO B 1 87 ? -0.075 9.625 13.086 1 96.62 87 PRO B O 1
ATOM 1696 N N . GLN B 1 88 ? 1.533 8.414 14.078 1 97.12 88 GLN B N 1
ATOM 1697 C CA . GLN B 1 88 ? 0.896 7.168 13.672 1 97.12 88 GLN B CA 1
ATOM 1698 C C . GLN B 1 88 ? -0.5 7.043 14.273 1 97.12 88 GLN B C 1
ATOM 1700 O O . GLN B 1 88 ? -1.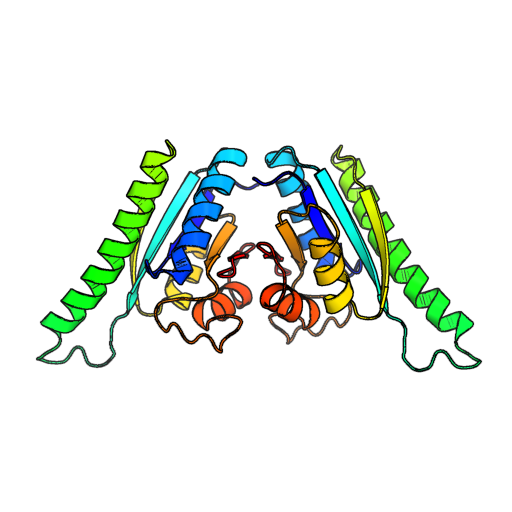412 6.508 13.641 1 97.12 88 GLN B O 1
ATOM 1705 N N . GLU B 1 89 ? -0.722 7.562 15.492 1 98.06 89 GLU B N 1
ATOM 1706 C CA . GLU B 1 89 ? -2.033 7.52 16.125 1 98.06 89 GLU B CA 1
ATOM 1707 C C . GLU B 1 89 ? -3.027 8.43 15.406 1 98.06 89 GLU B C 1
ATOM 1709 O O . GLU B 1 89 ? -4.16 8.023 15.133 1 98.06 89 GLU B O 1
ATOM 1714 N N . GLU B 1 90 ? -2.557 9.578 15.07 1 98.5 90 GLU B N 1
ATOM 1715 C CA . GLU B 1 90 ? -3.441 10.547 14.43 1 98.5 90 GLU B CA 1
ATOM 1716 C C . GLU B 1 90 ? -3.793 10.117 13.008 1 98.5 90 GLU B C 1
ATOM 1718 O O . GLU B 1 90 ? -4.902 10.367 12.539 1 98.5 90 GLU B O 1
ATOM 1723 N N . ILE B 1 91 ? -2.896 9.516 12.305 1 98.69 91 ILE B N 1
ATOM 1724 C CA . ILE B 1 91 ? -3.146 9.031 10.953 1 98.69 91 ILE B CA 1
ATOM 1725 C C . ILE B 1 91 ? -4.207 7.934 10.984 1 98.69 91 ILE B C 1
ATOM 1727 O O . ILE B 1 91 ? -5.18 7.98 10.219 1 98.69 91 ILE B O 1
ATOM 1731 N N . VAL B 1 92 ? -4.027 6.973 11.883 1 98.62 92 VAL B N 1
ATOM 1732 C CA . VAL B 1 92 ? -4.98 5.871 12 1 98.62 92 VAL B CA 1
ATOM 1733 C C . VAL B 1 92 ? -6.34 6.41 12.438 1 98.62 92 VAL B C 1
ATOM 1735 O O . VAL B 1 92 ? -7.371 6.039 11.875 1 98.62 92 VAL B O 1
ATOM 1738 N N . LYS B 1 93 ? -6.344 7.328 13.375 1 98.75 93 LYS B N 1
ATOM 1739 C CA . LYS B 1 93 ? -7.578 7.93 13.867 1 98.75 93 LYS B CA 1
ATOM 1740 C C . LYS B 1 93 ? -8.305 8.688 12.758 1 98.75 93 LYS B C 1
ATOM 1742 O O . LYS B 1 93 ? -9.523 8.594 12.633 1 98.75 93 LYS B O 1
ATOM 1747 N N . ALA B 1 94 ? -7.582 9.414 11.961 1 98.75 94 ALA B N 1
ATOM 1748 C CA . ALA B 1 94 ? -8.18 10.156 10.852 1 98.75 94 ALA B CA 1
ATOM 1749 C C . ALA B 1 94 ? -8.867 9.211 9.867 1 98.75 94 ALA B C 1
ATOM 1751 O O . ALA B 1 94 ? -9.945 9.523 9.352 1 98.75 94 ALA B O 1
ATOM 1752 N N . ALA B 1 95 ? -8.227 8.086 9.602 1 98.62 95 ALA B N 1
ATOM 1753 C CA . ALA B 1 95 ? -8.805 7.117 8.68 1 98.62 95 ALA B CA 1
ATOM 1754 C C . ALA B 1 95 ? -10.062 6.484 9.266 1 98.62 95 ALA B C 1
ATOM 1756 O O . ALA B 1 95 ? -10.984 6.121 8.531 1 98.62 95 ALA B O 1
ATOM 1757 N N . GLU B 1 96 ? -10.109 6.355 10.586 1 98.25 96 GLU B N 1
ATOM 1758 C CA . GLU B 1 96 ? -11.266 5.785 11.273 1 98.25 96 GLU B CA 1
ATOM 1759 C C . GLU B 1 96 ? -12.438 6.766 11.297 1 98.25 96 GLU B C 1
ATOM 1761 O O . GLU B 1 96 ? -13.594 6.355 11.25 1 98.25 96 GLU B O 1
ATOM 1766 N N . GLU B 1 97 ? -12.078 8.023 11.359 1 98.5 97 GLU B N 1
ATOM 1767 C CA . GLU B 1 97 ? -13.094 9.055 11.586 1 98.5 97 GLU B CA 1
ATOM 1768 C C . GLU B 1 97 ? -13.633 9.586 10.258 1 98.5 97 GLU B C 1
ATOM 1770 O O . GLU B 1 97 ? -14.609 10.336 10.242 1 98.5 97 GLU B O 1
ATOM 1775 N N . ASN B 1 98 ? -13 9.344 9.172 1 98.19 98 ASN B N 1
ATOM 1776 C CA . ASN B 1 98 ? -13.367 9.836 7.848 1 98.19 98 ASN B CA 1
ATOM 1777 C C . ASN B 1 98 ? -13.516 8.688 6.852 1 98.19 98 ASN B C 1
ATOM 1779 O O . ASN B 1 98 ? -13.008 7.586 7.082 1 98.19 98 ASN B O 1
ATOM 1783 N N . PRO B 1 99 ? -14.219 8.836 5.812 1 97.94 99 PRO B N 1
ATOM 1784 C CA . PRO B 1 99 ? -14.461 7.762 4.848 1 97.94 99 PRO B CA 1
ATOM 1785 C C . PRO B 1 99 ? -13.25 7.48 3.961 1 97.94 99 PRO B C 1
ATOM 1787 O O . PRO B 1 99 ? -13.375 7.434 2.734 1 97.94 99 PRO B O 1
ATOM 1790 N N . ILE B 1 100 ? -12.125 7.227 4.555 1 98.56 100 ILE B N 1
ATOM 1791 C CA . ILE B 1 100 ? -10.883 6.949 3.834 1 98.56 100 ILE B CA 1
ATOM 1792 C C . ILE B 1 100 ? -10.859 5.484 3.402 1 98.56 100 ILE B C 1
ATOM 1794 O O . ILE B 1 100 ? -11.133 4.59 4.203 1 98.56 100 ILE B O 1
ATOM 1798 N N . ASP B 1 101 ? -10.414 5.277 2.135 1 98.44 101 ASP B N 1
ATOM 1799 C CA . ASP B 1 101 ? -10.414 3.928 1.585 1 98.44 101 ASP B CA 1
ATOM 1800 C C . ASP B 1 101 ? -8.984 3.412 1.399 1 98.44 101 ASP B C 1
ATOM 1802 O O . ASP B 1 101 ? -8.773 2.213 1.213 1 98.44 101 ASP B O 1
ATOM 1806 N N . LEU B 1 102 ? -8.07 4.312 1.435 1 98.81 102 LEU B N 1
ATOM 1807 C CA . LEU B 1 102 ? -6.672 4.008 1.161 1 98.81 102 LEU B CA 1
ATOM 1808 C C . LEU B 1 102 ? -5.754 5.031 1.814 1 98.81 102 LEU B C 1
ATOM 1810 O O . LEU B 1 102 ? -6.023 6.234 1.761 1 98.81 102 LEU B O 1
ATOM 1814 N N . ILE B 1 103 ? -4.777 4.578 2.477 1 98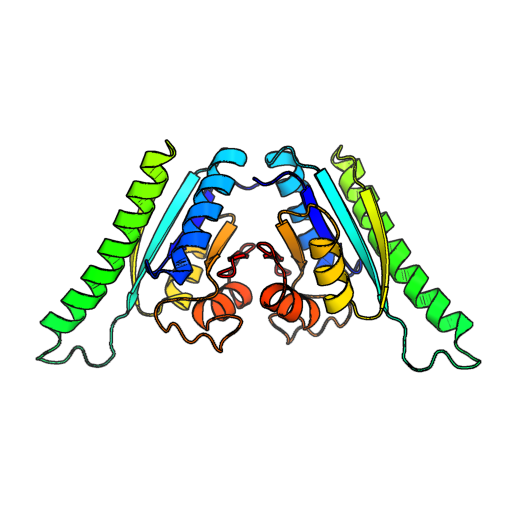.88 103 ILE B N 1
ATOM 1815 C CA . ILE B 1 103 ? -3.764 5.469 3.033 1 98.88 103 ILE B CA 1
ATOM 1816 C C . ILE B 1 103 ? -2.463 5.324 2.246 1 98.88 103 ILE B C 1
ATOM 1818 O O . ILE B 1 103 ? -2.057 4.211 1.906 1 98.88 103 ILE B O 1
ATOM 1822 N N . ILE B 1 104 ? -1.807 6.387 1.966 1 98.88 104 ILE B N 1
ATOM 1823 C CA . ILE B 1 104 ? -0.489 6.398 1.341 1 98.88 104 ILE B CA 1
ATOM 1824 C C . ILE B 1 104 ? 0.523 7.047 2.281 1 98.88 104 ILE B C 1
ATOM 1826 O O . ILE B 1 104 ? 0.309 8.164 2.758 1 98.88 104 ILE B O 1
ATOM 1830 N N . VAL B 1 105 ? 1.618 6.363 2.561 1 98 105 VAL B N 1
ATOM 1831 C CA . VAL B 1 105 ? 2.686 6.848 3.43 1 98 105 VAL B CA 1
ATOM 1832 C C . VAL B 1 105 ? 4.043 6.512 2.814 1 98 105 VAL B C 1
ATOM 1834 O O . VAL B 1 105 ? 4.176 5.531 2.08 1 98 105 VAL B O 1
ATOM 1837 N N . GLY B 1 106 ? 5 7.383 3.115 1 96.38 106 GLY B N 1
ATOM 1838 C CA . GLY B 1 106 ? 6.379 7.066 2.781 1 96.38 106 GLY B CA 1
ATOM 1839 C C . GLY B 1 106 ? 7.086 6.262 3.857 1 96.38 106 GLY B C 1
ATOM 1840 O O . GLY B 1 106 ? 6.707 6.316 5.027 1 96.38 106 GLY B O 1
ATOM 1841 N N . THR B 1 107 ? 8.188 5.559 3.475 1 90.88 107 THR B N 1
ATOM 1842 C CA . THR B 1 107 ? 8.945 4.762 4.434 1 90.88 107 THR B CA 1
ATOM 1843 C C . THR B 1 107 ? 9.914 5.637 5.219 1 90.88 107 THR B C 1
ATOM 1845 O O . THR B 1 107 ? 10.352 5.258 6.309 1 90.88 107 THR B O 1
ATOM 1848 N N . VAL B 1 108 ? 10.32 6.723 4.562 1 81.25 108 VAL B N 1
ATOM 1849 C CA . VAL B 1 108 ? 11.305 7.578 5.215 1 81.25 108 VAL B CA 1
ATOM 1850 C C . VAL B 1 108 ? 10.695 8.953 5.488 1 81.25 108 VAL B C 1
ATOM 1852 O O . VAL B 1 108 ? 10.086 9.555 4.605 1 81.25 108 VAL B O 1
ATOM 1855 N N . GLY B 1 109 ? 10.875 9.383 6.773 1 75.69 109 GLY B N 1
ATOM 1856 C CA . GLY B 1 109 ? 10.398 10.688 7.199 1 75.69 109 GLY B CA 1
ATOM 1857 C C . GLY B 1 109 ? 11.516 11.586 7.707 1 75.69 109 GLY B C 1
ATOM 1858 O O . GLY B 1 109 ? 12.633 11.555 7.191 1 75.69 109 GLY B O 1
ATOM 1859 N N . ARG B 1 110 ? 11.156 12.328 8.586 1 75.44 110 ARG B N 1
ATOM 1860 C CA . ARG B 1 110 ? 12.039 13.398 9.039 1 75.44 110 ARG B CA 1
ATOM 1861 C C . ARG B 1 110 ? 13.211 12.844 9.836 1 75.44 110 ARG B C 1
ATOM 1863 O O . ARG B 1 110 ? 14.25 13.5 9.969 1 75.44 110 ARG B O 1
ATOM 1870 N N . SER B 1 111 ? 13 11.648 10.375 1 74.69 111 SER B N 1
ATOM 1871 C CA . SER B 1 1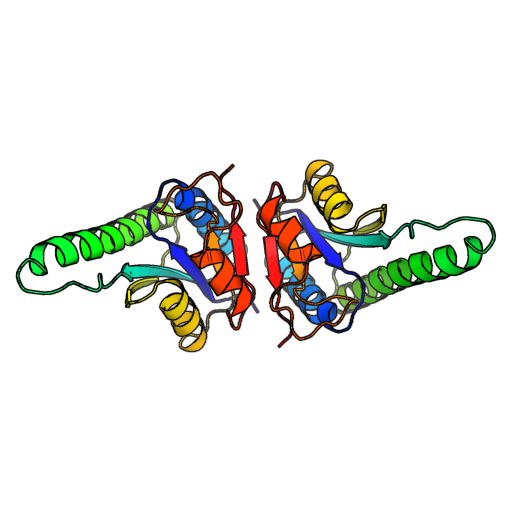11 ? 14.125 11.094 11.125 1 74.69 111 SER B CA 1
ATOM 1872 C C . SER B 1 111 ? 15.281 10.734 10.195 1 74.69 111 SER B C 1
ATOM 1874 O O . SER B 1 111 ? 16.438 10.75 10.609 1 74.69 111 SER B O 1
ATOM 1876 N N . GLY B 1 112 ? 15 10.555 8.93 1 66.06 112 GLY B N 1
ATOM 1877 C CA . GLY B 1 112 ? 15.977 10.367 7.871 1 66.06 112 GLY B CA 1
ATOM 1878 C C . GLY B 1 112 ? 16.875 9.164 8.094 1 66.06 112 GLY B C 1
ATOM 1879 O O . GLY B 1 112 ? 17.922 9.039 7.457 1 66.06 112 GLY B O 1
ATOM 1880 N N . LEU B 1 113 ? 16.578 8.414 9.109 1 65.38 113 LEU B N 1
ATOM 1881 C CA . LEU B 1 113 ? 17.484 7.293 9.383 1 65.38 113 LEU B CA 1
ATOM 1882 C C . LEU B 1 113 ? 17.453 6.289 8.234 1 65.38 113 LEU B C 1
ATOM 1884 O O . LEU B 1 113 ? 16.453 5.602 8.031 1 65.38 113 LEU B O 1
ATOM 1888 N N . ASP B 1 114 ? 18.453 6.426 7.512 1 63.41 114 ASP B N 1
ATOM 1889 C CA . ASP B 1 114 ? 18.594 5.688 6.258 1 63.41 114 ASP B CA 1
ATOM 1890 C C . ASP B 1 114 ? 18.688 4.184 6.512 1 63.41 114 ASP B C 1
ATOM 1892 O O . ASP B 1 114 ? 18.578 3.383 5.582 1 63.41 114 ASP B O 1
ATOM 1896 N N . GLN B 1 115 ? 18.922 3.959 7.816 1 67.69 115 GLN B N 1
ATOM 1897 C CA . GLN B 1 115 ? 19.172 2.551 8.094 1 67.69 115 GLN B CA 1
ATOM 1898 C C . GLN B 1 115 ? 17.875 1.779 8.289 1 67.69 115 GLN B C 1
ATOM 1900 O O . GLN B 1 115 ? 17.859 0.547 8.25 1 67.69 115 GLN B O 1
ATOM 1905 N N . LEU B 1 116 ? 16.875 2.693 8.414 1 69.75 116 LEU B N 1
ATOM 1906 C CA . LEU B 1 116 ? 15.609 1.992 8.609 1 69.75 116 LEU B CA 1
ATOM 1907 C C . LEU B 1 116 ? 14.938 1.7 7.273 1 69.75 116 LEU B C 1
ATOM 1909 O O . LEU B 1 116 ? 14.914 2.557 6.387 1 69.75 116 LEU B O 1
ATOM 1913 N N . VAL B 1 117 ? 14.609 0.546 7.098 1 77.62 117 VAL B N 1
ATOM 1914 C CA . VAL B 1 117 ? 13.984 0.141 5.844 1 77.62 117 VAL B CA 1
ATOM 1915 C C . VAL B 1 117 ? 12.539 0.647 5.805 1 77.62 117 VAL B C 1
ATOM 1917 O O . VAL B 1 117 ? 12.07 1.104 4.762 1 77.62 117 VAL B O 1
ATOM 1920 N N . VAL B 1 118 ? 11.883 0.57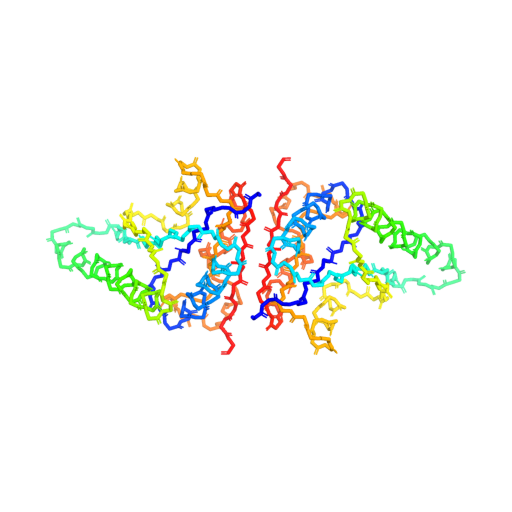9 6.914 1 87.31 118 VAL B N 1
ATOM 1921 C CA . VAL B 1 118 ? 10.555 1.173 7.059 1 87.31 118 VAL B CA 1
ATOM 1922 C C . VAL B 1 118 ? 10.5 2.008 8.336 1 87.31 118 VAL B C 1
ATOM 1924 O O . VAL B 1 118 ? 10.812 1.515 9.422 1 87.31 118 VAL B O 1
ATOM 1927 N N . GLY B 1 119 ? 10.195 3.236 8.281 1 89.81 119 GLY B N 1
ATOM 1928 C CA . GLY B 1 119 ? 10.102 4.113 9.438 1 89.81 119 GLY B CA 1
ATOM 1929 C C . GLY B 1 119 ? 9.031 3.682 10.422 1 89.81 119 GLY B C 1
ATOM 1930 O O . GLY B 1 119 ? 8.109 2.947 10.062 1 89.81 119 GLY B O 1
ATOM 1931 N N . SER B 1 120 ? 9.141 4.168 11.578 1 90.44 120 SER B N 1
ATOM 1932 C CA . SER B 1 120 ? 8.273 3.775 12.688 1 90.44 120 SER B CA 1
ATOM 1933 C C . SER B 1 120 ? 6.824 4.156 12.414 1 90.44 120 SER B C 1
ATOM 1935 O O . SER B 1 120 ? 5.906 3.389 12.719 1 90.44 120 SER B O 1
ATOM 1937 N N . VAL B 1 121 ? 6.586 5.32 11.812 1 94.19 121 VAL B N 1
ATOM 1938 C CA . VAL B 1 121 ? 5.219 5.758 11.547 1 94.19 121 VAL B CA 1
ATOM 1939 C C . VAL B 1 121 ? 4.578 4.852 10.5 1 94.19 121 VAL B C 1
ATOM 1941 O O . VAL B 1 121 ? 3.475 4.34 10.711 1 94.19 121 VAL B O 1
ATOM 1944 N N . ALA B 1 122 ? 5.246 4.645 9.43 1 95.06 122 ALA B N 1
ATOM 1945 C CA . ALA B 1 122 ? 4.723 3.777 8.383 1 95.06 122 ALA B CA 1
ATOM 1946 C C . ALA B 1 122 ? 4.422 2.381 8.922 1 95.06 122 ALA B C 1
ATOM 1948 O O . ALA B 1 122 ? 3.373 1.806 8.625 1 95.06 122 ALA B O 1
ATOM 1949 N N . GLU B 1 123 ? 5.352 1.862 9.711 1 92.75 123 GLU B N 1
ATOM 1950 C CA . GLU B 1 123 ? 5.168 0.536 10.289 1 92.75 123 GLU B CA 1
ATOM 1951 C C . GLU B 1 123 ? 3.891 0.472 11.125 1 92.75 123 GLU B C 1
ATOM 1953 O O . GLU B 1 123 ? 3.094 -0.458 10.977 1 92.75 123 GLU B O 1
ATOM 1958 N N . GLU B 1 124 ? 3.707 1.435 11.961 1 94.31 124 GLU B N 1
ATOM 1959 C CA . GLU B 1 124 ? 2.551 1.45 12.852 1 94.31 124 GLU B CA 1
ATOM 1960 C C . GLU B 1 124 ? 1.256 1.67 12.078 1 94.31 124 GLU B C 1
ATOM 1962 O O . GLU B 1 124 ? 0.213 1.114 12.43 1 94.31 124 GLU B O 1
ATOM 1967 N N . VAL B 1 125 ? 1.296 2.432 11.023 1 97.25 125 VAL B N 1
ATOM 1968 C CA . VAL B 1 125 ? 0.113 2.658 10.195 1 97.25 125 VAL B CA 1
ATOM 1969 C C . VAL B 1 125 ? -0.273 1.365 9.484 1 97.25 125 VAL B C 1
ATOM 1971 O O . VAL B 1 125 ? -1.445 0.982 9.469 1 97.25 125 VAL B O 1
ATOM 1974 N N . VAL B 1 126 ? 0.703 0.683 8.969 1 95.81 126 VAL B N 1
ATOM 1975 C CA . VAL B 1 126 ? 0.434 -0.589 8.305 1 95.81 126 VAL B CA 1
ATOM 1976 C C . VAL B 1 126 ? -0.178 -1.572 9.297 1 95.81 126 VAL B C 1
ATOM 1978 O O . VAL B 1 126 ? -1.121 -2.293 8.969 1 95.81 126 VAL B O 1
ATOM 1981 N N . ARG B 1 127 ? 0.265 -1.522 10.461 1 93 127 ARG B N 1
ATOM 1982 C CA . ARG B 1 127 ? -0.142 -2.475 11.492 1 93 127 ARG B CA 1
ATOM 1983 C C . ARG B 1 127 ? -1.562 -2.191 11.969 1 93 127 ARG B C 1
ATOM 1985 O O . ARG B 1 127 ? -2.299 -3.115 12.32 1 93 127 ARG B O 1
ATOM 1992 N N . ASN B 1 128 ? -2.027 -0.926 11.867 1 95.06 128 ASN B N 1
ATOM 1993 C CA . ASN B 1 128 ? -3.209 -0.584 12.648 1 95.06 128 ASN B CA 1
ATOM 1994 C C . ASN B 1 128 ? -4.297 0.042 11.781 1 95.06 128 ASN B C 1
ATOM 1996 O O . ASN B 1 128 ? -5.445 0.171 12.211 1 95.06 128 ASN B O 1
ATOM 2000 N N . ALA B 1 129 ? -3.943 0.427 10.602 1 97 129 ALA B N 1
ATOM 2001 C CA . ALA B 1 129 ? -4.914 1.135 9.773 1 97 129 ALA B CA 1
ATOM 2002 C C . ALA B 1 129 ? -6.133 0.265 9.492 1 97 129 ALA B C 1
ATOM 2004 O O . ALA B 1 129 ? -6.008 -0.94 9.266 1 97 129 ALA B O 1
ATOM 2005 N N . PRO B 1 130 ? -7.301 0.85 9.461 1 96.62 130 PRO B N 1
ATOM 2006 C CA . PRO B 1 130 ? -8.523 0.099 9.172 1 96.62 130 PRO B CA 1
ATOM 2007 C C . PRO B 1 130 ? -8.719 -0.175 7.684 1 96.62 130 PRO B C 1
ATOM 2009 O O . PRO B 1 130 ? -9.688 -0.834 7.293 1 96.62 130 PRO B O 1
ATOM 2012 N N . VAL B 1 131 ? -7.863 0.371 6.836 1 97.94 131 VAL B N 1
ATOM 2013 C CA . VAL B 1 131 ? -7.945 0.275 5.383 1 97.94 131 VAL B CA 1
ATOM 2014 C C . VAL B 1 131 ? -6.578 -0.09 4.809 1 97.94 131 VAL B C 1
ATOM 2016 O O . VAL B 1 131 ? -5.562 0.006 5.5 1 97.94 131 VAL B O 1
ATOM 2019 N N . PRO B 1 132 ? -6.504 -0.5 3.529 1 98.44 132 PRO B N 1
ATOM 2020 C CA . PRO B 1 132 ? -5.207 -0.796 2.92 1 98.44 132 PRO B CA 1
ATOM 2021 C C . PRO B 1 132 ? -4.254 0.395 2.953 1 98.44 132 PRO B C 1
ATOM 2023 O O . PRO B 1 132 ? -4.695 1.546 2.926 1 98.44 132 PRO B O 1
ATOM 2026 N N . VAL B 1 133 ? -2.99 0.067 3.061 1 98.69 133 VAL B N 1
ATOM 2027 C CA . VAL B 1 133 ? -1.961 1.1 3.111 1 98.69 133 VAL B CA 1
ATOM 2028 C C . VAL B 1 133 ? -0.977 0.905 1.959 1 98.69 133 VAL B C 1
ATOM 2030 O O . VAL B 1 133 ? -0.466 -0.198 1.75 1 98.69 133 VAL B O 1
ATOM 2033 N N . VAL B 1 134 ? -0.762 1.973 1.177 1 98.75 134 VAL B N 1
ATOM 2034 C CA . VAL B 1 134 ? 0.329 2.006 0.208 1 98.75 134 VAL B CA 1
ATOM 2035 C C . VAL B 1 134 ? 1.597 2.533 0.875 1 98.75 134 VAL B C 1
ATOM 2037 O O . VAL B 1 134 ? 1.611 3.65 1.397 1 98.75 134 VAL B O 1
ATOM 2040 N N . VAL B 1 135 ? 2.582 1.738 0.855 1 97.94 135 VAL B N 1
ATOM 2041 C CA . VAL B 1 135 ? 3.885 2.15 1.37 1 97.94 135 VAL B CA 1
ATOM 2042 C C . VAL B 1 135 ? 4.828 2.449 0.207 1 97.94 135 VAL B C 1
ATOM 2044 O O . VAL B 1 135 ? 5.039 1.601 -0.663 1 97.94 135 VAL B O 1
ATOM 2047 N N . VAL B 1 136 ? 5.391 3.654 0.242 1 97.31 136 VAL B N 1
ATOM 2048 C CA . VAL B 1 136 ? 6.262 4.121 -0.834 1 97.31 136 VAL B CA 1
ATOM 2049 C C . VAL B 1 136 ? 7.688 4.285 -0.314 1 97.31 136 VAL B C 1
ATOM 2051 O O . VAL B 1 136 ? 7.926 5.055 0.621 1 97.31 136 VAL B O 1
ATOM 2054 N N . ARG B 1 137 ? 8.594 3.59 -0.936 1 91.62 137 ARG B N 1
ATOM 2055 C CA . ARG B 1 137 ? 10 3.699 -0.555 1 91.62 137 ARG B CA 1
ATOM 2056 C C . ARG B 1 137 ? 10.688 4.828 -1.316 1 91.62 137 ARG B C 1
ATOM 2058 O O . ARG B 1 137 ? 10.383 5.07 -2.486 1 91.62 137 ARG B O 1
ATOM 2065 N N . GLU B 1 138 ? 11.547 5.438 -0.571 1 82.69 138 GLU B N 1
ATOM 2066 C CA . GLU B 1 138 ? 12.398 6.41 -1.25 1 82.69 138 GLU B CA 1
ATOM 2067 C C . GLU B 1 138 ? 13.398 5.719 -2.172 1 82.69 138 GLU B C 1
ATOM 2069 O O . GLU B 1 138 ? 14.039 4.742 -1.781 1 82.69 138 GLU B O 1
ATOM 2074 N N . THR B 1 139 ? 13.328 5.855 -3.471 1 72 139 THR B N 1
ATOM 2075 C CA . THR B 1 139 ? 14.305 5.273 -4.383 1 72 139 THR B CA 1
ATOM 2076 C C . THR B 1 139 ? 15.336 6.32 -4.812 1 72 139 THR B C 1
ATOM 2078 O O . THR B 1 139 ? 15.031 7.516 -4.84 1 72 139 THR B O 1
#

Radius of gyration: 19.79 Å; Cα contacts (8 Å, |Δi|>4): 601; chains: 2; bounding box: 36×67×47 Å

InterPro domains:
  IPR006015 Universal stress protein A family [PIRSF006276] (1-137)
  IPR006015 Universal stress protein A family [PR01438] (2-20)
  IPR006015 Universal stress protein A family [PR01438] (97-109)
  IPR006015 Universal stress protein A family [PR01438] (115-137)
  IPR006016 UspA [PF00582] (1-137)
  IPR014729 Rossmann-like alpha/beta/alpha sandwich fold [G3DSA:3.40.50.620] (1-138)

Foldseek 3Di:
DAAEEEEEAQQDPQFVVLLVVQLVVCVVVVHAYEYEYEQEQPPPCPPVNVVSSVVSVVRRVNSQVVSCVVNVVVVHDHHYDYHYHDRLVVQQVVVVVDVHAEYTGEQDHDVRPPPGQRDPSRVSNCVRHPHYYHYHYRD/DAAEEEEEAQQDPQFVVLLVVQLVVCVVVVHAYEYEYEQEQPPPCDPVNVVSSVVSVVRRVNSQVVSCVVNVVVVHDHHYDYHYHDRLVVQQVVVVVDVHAEYTGEQDHDVRPPPGQRDPSRVSNCVRHPHYYHYHYRD

Nearest PDB structures (foldseek):
  1mjh-assembly1_B  TM=8.647E-01  e=2.110E-10  Methanocaldococcus jannaschii
  1mjh-assembly1_A  TM=8.948E-01  e=5.880E-10  Methanocaldococcus jannaschii
  2z3v-assembly1_A  TM=8.557E-01  e=8.636E-10  Thermus thermophilus HB8
  3fg9-assembly2_D  TM=8.080E-01  e=4.885E-08  Lactiplantibacillus plantarum
  4wny-assembly1_A-2  TM=8.495E-01  e=7.676E-07  Burkholderia pseudomallei 1710b

Organism: NCBI:txid148449

pLDDT: mean 89.45, std 15.07, range [44.78, 98.94]

Sequence (278 aa):
MYQDIMLATDGSEGARQATEHAIELTRQLDANLHILSVSEDGPHATDTRDEMRHDEEGEAVGAVEEAERTAADAGLDVTSTIRHGVPQEEIVKAAEENPIDLIIVGTVGRSGLDQLVVGSVAEEVVRNAPVPVVVVRETMYQDIMLATDGSEGARQATEHAIELTRQLDANLHILSVSEDGPHATDTRDEMRHDEEGEAVGAVEEAERTAADAGLDVTSTIRHGVPQEEIVKAAEENPIDLIIVGTVGRSGLDQLVVGSVAEEVVRNAPVPVVVVRET

Solvent-accessible surface area (backbone atoms only — not comparable to full-atom values): 14241 Å² total; per-residue (Å²): 131,64,46,27,34,32,35,50,40,67,52,24,80,31,21,46,57,26,49,53,50,44,48,52,49,28,60,56,42,70,35,42,41,35,40,36,14,50,19,56,65,66,92,70,61,50,94,80,24,66,61,56,50,48,50,31,44,46,41,21,50,50,17,47,50,52,49,49,49,56,29,46,77,70,71,43,77,68,48,77,48,78,46,79,34,58,53,40,59,52,54,36,49,50,44,71,75,40,84,46,42,33,37,34,28,24,20,34,48,80,81,57,57,78,83,46,63,59,27,70,47,41,51,50,33,64,53,61,36,94,43,36,29,34,44,22,66,69,126,131,65,48,28,35,32,37,53,41,66,54,23,82,32,21,47,56,26,48,53,50,44,48,52,50,28,58,56,42,71,35,42,39,34,39,35,15,49,19,58,65,65,90,70,61,51,93,79,23,65,59,57,50,47,49,30,45,46,41,22,50,51,17,48,50,52,50,49,49,56,29,46,77,69,72,44,78,68,47,76,48,79,44,78,34,58,53,40,61,53,53,34,49,49,43,72,76,40,84,46,42,33,38,33,28,24,22,34,46,80,81,58,57,79,84,46,62,58,27,71,48,42,51,48,32,63,54,60,37,94,42,36,27,34,44,22,67,71,127

Secondary structure (DSSP, 8-state):
---EEEEE----HHHHHHHHHHHHHHHHHT-EEEEEEEE---TT-STTHHHHHHHHHHHHHHHHHHHHHHHHHTT--EEEEEEES-HHHHHHHHHHHTT--EEEEES--TT--TT-SS-HHHHHHHHH-SS-EEEE---/---EEEEE----TTTHHHHHHHHHHHHHHT-EEEEEEEE---TT-STTHHHHHHHHHHHHHHHHHHHHHHHHHTT--EEEEEEES-HHHHHHHHHHHTT--EEEEES--TT--TT-SS-HHHHHHHHH-SS-EEEE---